Protein AF-A0A317JB60-F1 (afdb_monomer_lite)

Secondary structure (DSSP, 8-state):
---SSTTS-HHHHHHHHHHHHGGGG-HHHHHHH-B-TTSPBPPHHHHHHHHHHHHHHHHHHHHHHHHHHHHHHHHHTS-GGG--HHHHHHHHHHHHHHHHSS--SS-GGG-SGGGSTTTTT-THHHHHHHHHHHHHHHHHHHHHS--TT-HHHHHHHIIIIITTTTSS-HHHHHHHHHSS---SHHHHHHHTS-HHHHHHHHHHHHHHHHHS----S-----S--EEEETTEEEEES-TT--HHHHHHHHHHHHHHHHHHHHTT-

Radius of gyration: 21.82 Å; chains: 1; bounding box: 48×50×62 Å

pLDDT: mean 91.58, std 7.88, range [49.81, 98.5]

Sequence (265 aa):
FSQEFAPTSIAAAEIQSMFLDSFLSDPVWLHRYARNAKGEPIPVELLREMKTESLRFGARGLRRGMVVPFAEKAIYELKENELTPERVLQVVRETEHRLLGGDSAMPTLAIPHPWERDTSAYYHSYILAELAVYQTRRFFMRKFGSIVDNPRLGRELTKFYWAPGNSLTFLEYVTNLTGENFSADAAVSELTHPISAAGRDVEEALELEARTPHPAEPVNLNVNLIMEHGGQVITDNMNGKSFEQMAEEYAQWLQKQTEAKRLGK

Structure (mmCIF, N/CA/C/O backbone):
data_AF-A0A317JB60-F1
#
_entry.id   AF-A0A317JB60-F1
#
loop_
_atom_site.group_PDB
_atom_site.id
_atom_site.type_symbol
_atom_site.label_atom_id
_atom_site.label_alt_id
_atom_site.label_comp_id
_atom_site.label_asym_id
_atom_site.label_entity_id
_atom_site.label_seq_id
_atom_site.pdbx_PDB_ins_code
_atom_site.Cartn_x
_atom_site.Cartn_y
_atom_site.Cartn_z
_atom_site.occupancy
_atom_site.B_iso_or_equiv
_atom_site.auth_seq_id
_atom_site.auth_comp_id
_atom_site.auth_asym_id
_atom_site.auth_atom_id
_atom_site.pdbx_PDB_model_num
ATOM 1 N N . PHE A 1 1 ? -15.459 -11.727 -8.803 1.00 50.31 1 PHE A N 1
ATOM 2 C CA . PHE A 1 1 ? -15.750 -10.283 -8.827 1.00 50.31 1 PHE A CA 1
ATOM 3 C C . PHE A 1 1 ? -15.782 -9.815 -7.386 1.00 50.31 1 PHE A C 1
ATOM 5 O O . PHE A 1 1 ? -16.629 -10.293 -6.639 1.00 50.31 1 PHE A O 1
ATOM 12 N N . SER A 1 2 ? -14.809 -8.996 -7.000 1.00 57.97 2 SER A N 1
ATOM 13 C CA . SER A 1 2 ? -14.744 -8.341 -5.691 1.00 57.97 2 SER A CA 1
ATOM 14 C C . SER A 1 2 ? -15.133 -6.883 -5.922 1.00 57.97 2 SER A C 1
ATOM 16 O O . SER A 1 2 ? -14.672 -6.292 -6.894 1.00 57.97 2 SER A O 1
ATOM 18 N N . GLN A 1 3 ? -16.026 -6.340 -5.101 1.00 63.75 3 GLN A N 1
ATOM 19 C CA . GLN A 1 3 ? -16.479 -4.946 -5.179 1.00 63.75 3 GLN A CA 1
ATOM 20 C C . GLN A 1 3 ? -16.287 -4.285 -3.814 1.00 63.75 3 GLN A C 1
ATOM 22 O O . GLN A 1 3 ? -16.049 -4.975 -2.833 1.00 63.75 3 GLN A O 1
ATOM 27 N N . GLU A 1 4 ? -16.412 -2.967 -3.714 1.00 65.25 4 GLU A N 1
ATOM 28 C CA . GLU A 1 4 ? -16.298 -2.269 -2.420 1.00 65.25 4 GLU A CA 1
ATOM 29 C C . GLU A 1 4 ? -17.526 -2.468 -1.514 1.00 65.25 4 GLU A C 1
ATOM 31 O O . GLU A 1 4 ? -17.510 -2.107 -0.339 1.00 65.25 4 GLU A O 1
ATOM 36 N N . PHE A 1 5 ? -18.591 -3.076 -2.044 1.00 67.25 5 PHE A N 1
ATOM 37 C CA . PHE A 1 5 ? -19.822 -3.353 -1.314 1.00 67.25 5 PHE A CA 1
ATOM 38 C C . PHE A 1 5 ? -19.878 -4.786 -0.784 1.00 67.25 5 PHE A C 1
ATOM 40 O O . PHE A 1 5 ? -19.318 -5.727 -1.355 1.00 67.25 5 PHE A O 1
ATOM 47 N N . ALA A 1 6 ? -20.666 -4.966 0.276 1.00 69.38 6 ALA A N 1
ATOM 48 C CA . ALA A 1 6 ? -20.982 -6.281 0.811 1.00 69.38 6 ALA A CA 1
ATOM 49 C C . ALA A 1 6 ? -21.414 -7.262 -0.310 1.00 69.38 6 ALA A C 1
ATOM 51 O O . ALA A 1 6 ? -22.099 -6.867 -1.260 1.00 69.38 6 ALA A O 1
ATOM 52 N N . PRO A 1 7 ? -21.030 -8.549 -0.224 1.00 74.94 7 PRO A N 1
ATOM 53 C CA . PRO A 1 7 ? -20.377 -9.208 0.912 1.00 74.94 7 PRO A CA 1
ATOM 54 C C . PRO A 1 7 ? -18.835 -9.136 0.915 1.00 74.94 7 PRO A C 1
ATOM 56 O O . PRO A 1 7 ? -18.213 -9.783 1.755 1.00 74.94 7 PRO A O 1
ATOM 59 N N . THR A 1 8 ? -18.199 -8.392 0.002 1.00 79.88 8 THR A N 1
ATOM 60 C CA . THR A 1 8 ? -16.735 -8.247 -0.008 1.00 79.88 8 THR A CA 1
ATOM 61 C C . THR A 1 8 ? -16.284 -7.429 1.201 1.00 79.88 8 THR A C 1
ATOM 63 O O . THR A 1 8 ? -16.798 -6.339 1.444 1.00 79.88 8 THR A O 1
ATOM 66 N N . SER A 1 9 ? -15.302 -7.918 1.962 1.00 86.19 9 SER A N 1
ATOM 67 C CA . SER A 1 9 ? -14.650 -7.070 2.960 1.00 86.19 9 SER A CA 1
ATOM 68 C C . SER A 1 9 ? -13.803 -6.014 2.259 1.00 86.19 9 SER A C 1
ATOM 70 O O . SER A 1 9 ? -13.001 -6.354 1.391 1.00 86.19 9 SER A O 1
ATOM 72 N N . ILE A 1 10 ? -13.884 -4.778 2.720 1.00 88.75 10 ILE A N 1
ATOM 73 C CA . ILE A 1 10 ? -13.103 -3.644 2.221 1.00 88.75 10 ILE A CA 1
ATOM 74 C C . ILE A 1 10 ? -11.607 -3.955 2.178 1.00 88.75 10 ILE A C 1
ATOM 76 O O . ILE A 1 10 ? -10.957 -3.722 1.170 1.00 88.75 10 ILE A O 1
ATOM 80 N N . ALA A 1 11 ? -11.059 -4.563 3.234 1.00 91.50 11 ALA A N 1
ATOM 81 C CA . ALA A 1 11 ? -9.639 -4.908 3.279 1.00 91.50 11 ALA A CA 1
ATOM 82 C C . ALA A 1 11 ? -9.228 -5.860 2.137 1.00 91.50 11 ALA A C 1
ATOM 84 O O . ALA A 1 11 ? -8.109 -5.785 1.638 1.00 91.50 11 ALA A O 1
ATOM 85 N N . ALA A 1 12 ? -10.136 -6.734 1.684 1.00 90.19 12 ALA A N 1
ATOM 86 C CA . ALA A 1 12 ? -9.903 -7.607 0.532 1.00 90.19 12 ALA A CA 1
ATOM 87 C C . ALA A 1 12 ? -10.043 -6.880 -0.816 1.00 90.19 12 ALA A C 1
ATOM 89 O O . ALA A 1 12 ? -9.425 -7.311 -1.789 1.00 90.19 12 ALA A O 1
ATOM 90 N N . ALA A 1 13 ? -10.830 -5.802 -0.887 1.00 88.25 13 ALA A N 1
ATOM 91 C CA . ALA A 1 13 ? -10.850 -4.922 -2.053 1.00 88.25 13 ALA A CA 1
ATOM 92 C C . ALA A 1 13 ? -9.546 -4.102 -2.129 1.00 88.25 13 ALA A C 1
ATOM 94 O O . ALA A 1 13 ? -8.892 -4.075 -3.169 1.00 88.25 13 ALA A O 1
ATOM 95 N N . GLU A 1 14 ? -9.110 -3.547 -0.996 1.00 92.00 14 GLU A N 1
ATOM 96 C CA . GLU A 1 14 ? -7.958 -2.641 -0.907 1.00 92.00 14 GLU A CA 1
ATOM 97 C C . GLU A 1 14 ? -6.596 -3.336 -0.983 1.00 92.00 14 GLU A C 1
ATOM 99 O O . GLU A 1 14 ? -5.626 -2.764 -1.469 1.00 92.00 14 GLU A O 1
ATOM 104 N N . ILE A 1 15 ? -6.474 -4.596 -0.550 1.00 92.31 15 ILE A N 1
ATOM 105 C CA . ILE A 1 15 ? -5.177 -5.294 -0.606 1.00 92.31 15 ILE A CA 1
ATOM 106 C C . ILE A 1 15 ? -4.604 -5.339 -2.030 1.00 92.31 15 ILE A C 1
ATOM 108 O O . ILE A 1 15 ? -3.389 -5.364 -2.207 1.00 92.31 15 ILE A O 1
ATOM 112 N N . GLN A 1 16 ? -5.461 -5.344 -3.053 1.00 89.00 16 GLN A N 1
ATOM 113 C CA . GLN A 1 16 ? -5.051 -5.474 -4.448 1.00 89.00 16 GLN A CA 1
ATOM 114 C C . GLN A 1 16 ? -4.525 -4.150 -5.002 1.00 89.00 16 GLN A C 1
ATOM 116 O O . GLN A 1 16 ? -3.420 -4.127 -5.544 1.00 89.00 16 GLN A O 1
ATOM 121 N N . SER A 1 17 ? -5.282 -3.063 -4.822 1.00 91.06 17 SER A N 1
ATOM 122 C CA . SER A 1 17 ? -4.864 -1.700 -5.176 1.00 91.06 17 SER A CA 1
ATOM 123 C C . SER A 1 17 ? -3.574 -1.343 -4.442 1.00 91.06 17 SER A C 1
ATOM 125 O O . SER A 1 17 ? -2.564 -1.049 -5.075 1.00 91.06 17 SER A O 1
ATOM 127 N N . MET A 1 18 ? -3.553 -1.513 -3.120 1.00 96.00 18 MET A N 1
ATOM 128 C CA . MET A 1 18 ? -2.402 -1.168 -2.288 1.00 96.00 18 MET A CA 1
ATOM 129 C C . MET A 1 18 ? -1.172 -2.043 -2.579 1.00 96.00 18 MET A C 1
ATOM 131 O O . MET A 1 18 ? -0.036 -1.572 -2.484 1.00 96.00 18 MET A O 1
ATOM 135 N N . PHE A 1 19 ? -1.354 -3.316 -2.960 1.00 95.94 19 PHE A N 1
ATOM 136 C CA . PHE A 1 19 ? -0.234 -4.149 -3.406 1.00 95.94 19 PHE A CA 1
ATOM 137 C C . PHE A 1 19 ? 0.378 -3.609 -4.702 1.00 95.94 19 PHE A C 1
ATOM 139 O O . PHE A 1 19 ? 1.603 -3.558 -4.805 1.00 95.94 19 PHE A O 1
ATOM 146 N N . LEU A 1 20 ? -0.436 -3.176 -5.668 1.00 93.31 20 LEU A N 1
ATOM 147 C CA . LEU A 1 20 ? 0.059 -2.566 -6.905 1.00 93.31 20 LEU A CA 1
ATOM 148 C C . LEU A 1 20 ? 0.717 -1.202 -6.643 1.00 93.31 20 LEU A C 1
ATOM 150 O O . LEU A 1 20 ? 1.818 -0.962 -7.137 1.00 93.31 20 LEU A O 1
ATOM 154 N N . ASP A 1 21 ? 0.130 -0.368 -5.785 1.00 94.88 21 ASP A N 1
ATOM 155 C CA . ASP A 1 21 ? 0.715 0.917 -5.380 1.00 94.88 21 ASP A CA 1
ATOM 156 C C . ASP A 1 21 ? 2.080 0.742 -4.710 1.00 94.88 21 ASP A C 1
ATOM 158 O O . ASP A 1 21 ? 2.980 1.566 -4.886 1.00 94.88 21 ASP A O 1
ATOM 162 N N . SER A 1 22 ? 2.287 -0.367 -3.991 1.00 95.12 22 SER A N 1
ATOM 163 C CA . SER A 1 22 ? 3.565 -0.638 -3.327 1.00 95.12 22 SER A CA 1
ATOM 164 C C . SER A 1 22 ? 4.756 -0.696 -4.296 1.00 95.12 22 SER A C 1
ATOM 166 O O . SER A 1 22 ? 5.878 -0.385 -3.891 1.00 95.12 22 SER A O 1
ATOM 168 N N . PHE A 1 23 ? 4.534 -1.022 -5.578 1.00 94.38 23 PHE A N 1
ATOM 169 C CA . PHE A 1 23 ? 5.580 -0.995 -6.607 1.00 94.38 23 PHE A CA 1
ATOM 170 C C . PHE A 1 23 ? 6.070 0.421 -6.916 1.00 94.38 23 PHE A C 1
ATOM 172 O O . PHE A 1 23 ? 7.248 0.598 -7.203 1.00 94.38 23 PHE A O 1
ATOM 179 N N . LEU A 1 24 ? 5.223 1.446 -6.783 1.00 92.31 24 LEU A N 1
ATOM 180 C CA . LEU A 1 24 ? 5.607 2.840 -7.046 1.00 92.31 24 LEU A CA 1
ATOM 181 C C . LEU A 1 24 ? 6.641 3.376 -6.044 1.00 92.31 24 LEU A C 1
ATOM 183 O O . LEU A 1 24 ? 7.263 4.409 -6.282 1.00 92.31 24 LEU A O 1
ATOM 187 N N . SER A 1 25 ? 6.839 2.667 -4.932 1.00 91.56 25 SER A N 1
ATOM 188 C CA . SER A 1 25 ? 7.874 2.942 -3.930 1.00 91.56 25 SER A CA 1
ATOM 189 C C . SER A 1 25 ? 9.024 1.927 -3.937 1.00 91.56 25 SER A C 1
ATOM 191 O O . SER A 1 25 ? 9.956 2.049 -3.143 1.00 91.56 25 SER A O 1
ATOM 193 N N . ASP A 1 26 ? 8.968 0.918 -4.810 1.00 95.69 26 ASP A N 1
ATOM 194 C CA . ASP A 1 26 ? 9.965 -0.143 -4.882 1.00 95.69 26 ASP A CA 1
ATOM 195 C C . ASP A 1 26 ? 11.216 0.343 -5.642 1.00 95.69 26 ASP A C 1
ATOM 197 O O . ASP A 1 26 ? 11.092 0.780 -6.790 1.00 95.69 26 ASP A O 1
ATOM 201 N N . PRO A 1 27 ? 12.426 0.273 -5.051 1.00 96.31 27 PRO A N 1
ATOM 202 C CA . PRO A 1 27 ? 13.644 0.760 -5.695 1.00 96.31 27 PRO A CA 1
ATOM 203 C C . PRO A 1 27 ? 13.943 0.097 -7.042 1.00 96.31 27 PRO A C 1
ATOM 205 O O . PRO A 1 27 ? 14.428 0.771 -7.950 1.00 96.31 27 PRO A O 1
ATOM 208 N N . VAL A 1 28 ? 13.631 -1.194 -7.193 1.00 95.94 28 VAL A N 1
ATOM 209 C CA . VAL A 1 28 ? 13.845 -1.937 -8.439 1.00 95.94 28 VAL A CA 1
ATOM 210 C C . VAL A 1 28 ? 12.880 -1.438 -9.507 1.00 95.94 28 VAL A C 1
ATOM 212 O O . VAL A 1 28 ? 13.297 -1.106 -10.618 1.00 95.94 28 VAL A O 1
ATOM 215 N N . TRP A 1 29 ? 11.598 -1.304 -9.157 1.00 95.81 29 TRP A N 1
ATOM 216 C CA . TRP A 1 29 ? 10.581 -0.808 -10.085 1.00 95.81 29 TRP A CA 1
ATOM 217 C C . TRP A 1 29 ? 10.884 0.630 -10.522 1.00 95.81 29 TRP A C 1
ATOM 219 O O . TRP A 1 29 ? 10.876 0.939 -11.713 1.00 95.81 29 TRP A O 1
ATOM 229 N N . LEU A 1 30 ? 11.232 1.498 -9.570 1.00 96.62 30 LEU A N 1
ATOM 230 C CA . LEU A 1 30 ? 11.612 2.886 -9.823 1.00 96.62 30 LEU A CA 1
ATOM 231 C C . LEU A 1 30 ? 12.849 2.979 -10.722 1.00 96.62 30 LEU A C 1
ATOM 233 O O . LEU A 1 30 ? 12.823 3.685 -11.729 1.00 96.62 30 LEU A O 1
ATOM 237 N N . HIS A 1 31 ? 13.915 2.235 -10.421 1.00 96.25 31 HIS A N 1
ATOM 238 C CA . HIS A 1 31 ? 15.116 2.228 -11.255 1.00 96.25 31 HIS A CA 1
ATOM 239 C C . HIS A 1 31 ? 14.847 1.712 -12.673 1.00 96.25 31 HIS A C 1
ATOM 241 O O . HIS A 1 31 ? 15.517 2.119 -13.622 1.00 96.25 31 HIS A O 1
ATOM 247 N N . ARG A 1 32 ? 13.856 0.839 -12.849 1.00 92.31 32 ARG A N 1
ATOM 248 C CA . ARG A 1 32 ? 13.502 0.247 -14.140 1.00 92.31 32 ARG A CA 1
ATOM 249 C C . ARG A 1 32 ? 12.553 1.099 -14.980 1.00 92.31 32 ARG A C 1
ATOM 251 O O . ARG A 1 32 ? 12.731 1.172 -16.193 1.00 92.31 32 ARG A O 1
ATOM 258 N N . TYR A 1 33 ? 11.571 1.741 -14.361 1.00 92.12 33 TYR A N 1
ATOM 259 C CA . TYR A 1 33 ? 10.473 2.379 -15.089 1.00 92.12 33 TYR A CA 1
ATOM 260 C C . TYR A 1 33 ? 10.430 3.891 -14.956 1.00 92.12 33 TYR A C 1
ATOM 262 O O . TYR A 1 33 ? 9.999 4.567 -15.889 1.00 92.12 33 TYR A O 1
ATOM 270 N N . ALA A 1 34 ? 10.922 4.453 -13.852 1.00 93.56 34 ALA A N 1
ATOM 271 C CA . ALA A 1 34 ? 11.011 5.898 -13.738 1.00 93.56 34 ALA A CA 1
ATOM 272 C C . ALA A 1 34 ? 12.210 6.388 -14.563 1.00 93.56 34 ALA A C 1
ATOM 274 O O . ALA A 1 34 ? 13.377 6.121 -14.256 1.00 93.56 34 ALA A O 1
ATOM 275 N N . ARG A 1 35 ? 11.903 7.062 -15.672 1.00 92.12 35 ARG A N 1
ATOM 276 C CA . ARG A 1 35 ? 12.867 7.604 -16.631 1.00 92.12 35 ARG A CA 1
ATOM 277 C C . ARG A 1 35 ? 12.740 9.120 -16.662 1.00 92.12 35 ARG A C 1
ATOM 279 O O . ARG A 1 35 ? 11.630 9.651 -16.660 1.00 92.12 35 ARG A O 1
ATOM 286 N N . ASN A 1 36 ? 13.866 9.825 -16.678 1.00 91.38 36 ASN A N 1
ATOM 287 C CA . ASN A 1 36 ? 13.855 11.271 -16.888 1.00 91.38 36 ASN A CA 1
ATOM 288 C C . ASN A 1 36 ? 13.597 11.610 -18.374 1.00 91.38 36 ASN A C 1
ATOM 290 O O . ASN A 1 36 ? 13.495 10.726 -19.223 1.00 91.38 36 ASN A O 1
ATOM 294 N N . ALA A 1 37 ? 13.547 12.902 -18.714 1.00 87.75 37 ALA A N 1
ATOM 295 C CA . ALA A 1 37 ? 13.316 13.359 -20.091 1.00 87.75 37 ALA A CA 1
ATOM 296 C C . ALA A 1 37 ? 14.393 12.918 -21.108 1.00 87.75 37 ALA A C 1
ATOM 298 O O . ALA A 1 37 ? 14.172 13.014 -22.311 1.00 87.75 37 ALA A O 1
ATOM 299 N N . LYS A 1 38 ? 15.558 12.450 -20.643 1.00 93.19 38 LYS A N 1
ATOM 300 C CA . LYS A 1 38 ? 16.639 11.899 -21.473 1.00 93.19 38 LYS A CA 1
ATOM 301 C C . LYS A 1 38 ? 16.598 10.369 -21.565 1.00 93.19 38 LYS A C 1
ATOM 303 O O . LYS A 1 38 ? 17.464 9.785 -22.207 1.00 93.19 38 LYS A O 1
ATOM 308 N N . GLY A 1 39 ? 15.630 9.717 -20.919 1.00 92.25 39 GLY A N 1
ATOM 309 C CA . GLY A 1 39 ? 15.549 8.258 -20.842 1.00 92.25 39 GLY A CA 1
ATOM 310 C C . GLY A 1 39 ? 16.513 7.631 -19.831 1.00 92.25 39 GLY A C 1
ATOM 311 O O . GLY A 1 39 ? 16.718 6.421 -19.860 1.00 92.25 39 GLY A O 1
ATOM 312 N N . GLU A 1 40 ? 17.112 8.415 -18.934 1.00 96.25 40 GLU A N 1
ATOM 313 C CA . GLU A 1 40 ? 18.031 7.904 -17.911 1.00 96.25 40 GLU A CA 1
ATOM 314 C C . GLU A 1 40 ? 17.239 7.418 -16.680 1.00 96.25 40 GLU A C 1
ATOM 316 O O . GLU A 1 40 ? 16.208 8.018 -16.341 1.00 96.25 40 GLU A O 1
ATOM 321 N N . PRO A 1 41 ? 17.683 6.341 -16.003 1.00 96.81 41 PRO A N 1
ATOM 322 C CA . PRO A 1 41 ? 17.046 5.853 -14.783 1.00 96.81 41 PRO A CA 1
ATOM 323 C C . PRO A 1 41 ? 17.258 6.802 -13.598 1.00 96.81 41 PRO A C 1
ATOM 325 O O . PRO A 1 41 ? 18.144 7.659 -13.614 1.00 96.81 41 PRO A O 1
ATOM 328 N N . ILE A 1 42 ? 16.478 6.610 -12.531 1.00 96.56 42 ILE A N 1
ATOM 329 C CA . ILE A 1 42 ? 16.740 7.278 -11.249 1.00 96.56 42 ILE A CA 1
ATOM 330 C C . ILE A 1 42 ? 18.138 6.873 -10.732 1.00 96.56 42 ILE A C 1
ATOM 332 O O . ILE A 1 42 ? 18.423 5.668 -10.677 1.00 96.56 42 ILE A O 1
ATOM 336 N N . PRO A 1 43 ? 18.993 7.838 -10.326 1.00 97.06 43 PRO A N 1
ATOM 337 C CA . PRO A 1 43 ? 20.297 7.555 -9.727 1.00 97.06 43 PRO A CA 1
ATOM 338 C C . PRO A 1 43 ? 20.194 6.664 -8.485 1.00 97.06 43 PRO A C 1
ATOM 340 O O . PRO A 1 43 ? 19.304 6.849 -7.652 1.00 97.06 43 PRO A O 1
ATOM 343 N N . VAL A 1 44 ? 21.128 5.723 -8.334 1.00 97.31 44 VAL A N 1
ATOM 344 C CA . VAL A 1 44 ? 21.132 4.760 -7.218 1.00 97.31 44 VAL A CA 1
ATOM 345 C C . VAL A 1 44 ? 21.235 5.479 -5.874 1.00 97.31 44 VAL A C 1
ATOM 347 O O . VAL A 1 44 ? 20.564 5.108 -4.915 1.00 97.31 44 VAL A O 1
ATOM 350 N N . GLU A 1 45 ? 22.013 6.556 -5.813 1.00 97.12 45 GLU A N 1
ATOM 351 C CA . GLU A 1 45 ? 22.173 7.396 -4.629 1.00 97.12 45 GLU A CA 1
ATOM 352 C C . GLU A 1 45 ? 20.827 7.966 -4.166 1.00 97.12 45 GLU A C 1
ATOM 354 O O . GLU A 1 45 ? 20.503 7.893 -2.981 1.00 97.12 45 GLU A O 1
ATOM 359 N N . LEU A 1 46 ? 19.993 8.429 -5.104 1.00 97.19 46 LEU A N 1
ATOM 360 C CA . LEU A 1 46 ? 18.665 8.951 -4.789 1.00 97.19 46 LEU A CA 1
ATOM 361 C C . LEU A 1 46 ? 17.722 7.842 -4.302 1.00 97.19 46 LEU A C 1
ATOM 363 O O . LEU A 1 46 ? 16.973 8.051 -3.354 1.00 97.19 46 LEU A O 1
ATOM 367 N N . LEU A 1 47 ? 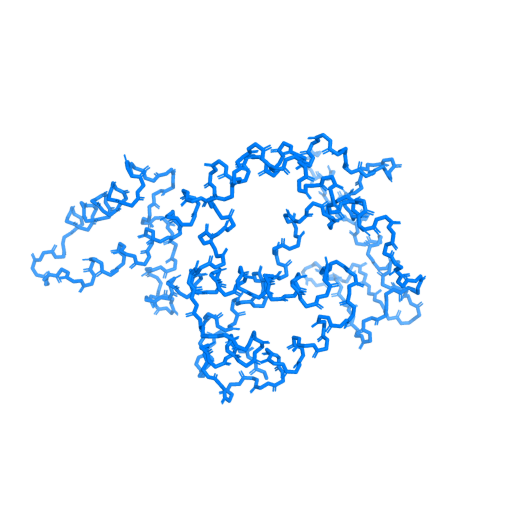17.786 6.638 -4.880 1.00 97.75 47 LEU A N 1
ATOM 368 C CA . LEU A 1 47 ? 16.989 5.494 -4.410 1.00 97.75 47 LEU A CA 1
ATOM 369 C C . LEU A 1 47 ? 17.355 5.091 -2.973 1.00 97.75 47 LEU A C 1
ATOM 371 O O . LEU A 1 47 ? 16.474 4.780 -2.168 1.00 97.75 47 LEU A O 1
ATOM 375 N N . ARG A 1 48 ? 18.645 5.143 -2.622 1.00 97.25 48 ARG A N 1
ATOM 376 C CA . ARG A 1 48 ? 19.130 4.891 -1.255 1.00 97.25 48 ARG A CA 1
ATOM 377 C C . ARG A 1 48 ? 18.621 5.939 -0.268 1.00 97.25 48 ARG A C 1
ATOM 379 O O . ARG A 1 48 ? 18.212 5.585 0.843 1.00 97.25 48 ARG A O 1
ATOM 386 N N . GLU A 1 49 ? 18.629 7.211 -0.661 1.00 96.06 49 GLU A N 1
ATOM 387 C CA . GLU A 1 49 ? 18.067 8.305 0.137 1.00 96.06 49 GLU A CA 1
ATOM 388 C C . GLU A 1 49 ? 16.558 8.132 0.329 1.00 96.06 49 GLU A C 1
ATOM 390 O O . GLU A 1 49 ? 16.079 8.146 1.462 1.00 96.06 49 GLU A O 1
ATOM 395 N N . MET A 1 50 ? 15.816 7.855 -0.746 1.00 95.62 50 MET A N 1
ATOM 396 C CA . MET A 1 50 ? 14.377 7.584 -0.688 1.00 95.62 50 MET A CA 1
ATOM 397 C C . MET A 1 50 ? 14.055 6.426 0.266 1.00 95.62 50 MET A C 1
ATOM 399 O O . MET A 1 50 ? 13.170 6.554 1.115 1.00 95.62 50 MET A O 1
ATOM 403 N N . LYS A 1 51 ? 14.799 5.312 0.187 1.00 95.75 51 LYS A N 1
ATOM 404 C CA . LYS A 1 51 ? 14.616 4.172 1.097 1.00 95.75 51 LYS A CA 1
ATOM 405 C C . LYS A 1 51 ? 14.921 4.556 2.546 1.00 95.75 51 LYS A C 1
ATOM 407 O O . LYS A 1 51 ? 14.143 4.224 3.439 1.00 95.75 51 LYS A O 1
ATOM 412 N N . THR A 1 52 ? 16.006 5.289 2.779 1.00 95.44 52 THR A N 1
ATOM 413 C CA . THR A 1 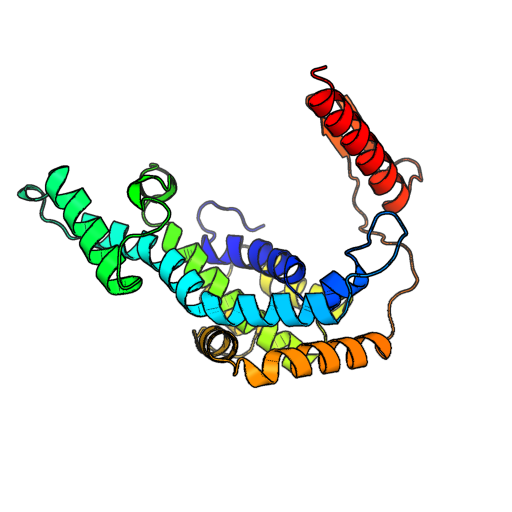52 ? 16.387 5.782 4.111 1.00 95.44 52 THR A CA 1
ATOM 414 C C . THR A 1 52 ? 15.284 6.636 4.730 1.00 95.44 52 THR A C 1
ATOM 416 O O . THR A 1 52 ? 14.861 6.374 5.858 1.00 95.44 52 THR A O 1
ATOM 419 N N . GLU A 1 53 ? 14.767 7.611 3.987 1.00 94.38 53 GLU A N 1
ATOM 420 C CA . GLU A 1 53 ? 13.698 8.488 4.465 1.00 94.38 53 GLU A CA 1
ATOM 421 C C . GLU A 1 53 ? 12.384 7.728 4.676 1.00 94.38 53 GLU A C 1
ATOM 423 O O . GLU A 1 53 ? 11.691 7.961 5.670 1.00 94.38 53 GLU A O 1
ATOM 428 N N . SER A 1 54 ? 12.078 6.740 3.825 1.00 93.31 54 SER A N 1
ATOM 429 C CA . SER A 1 54 ? 10.903 5.882 4.021 1.00 93.31 54 SER A CA 1
ATOM 430 C C . SER A 1 54 ? 10.946 5.136 5.362 1.00 93.31 54 SER A C 1
ATOM 432 O O . SER A 1 54 ? 9.940 5.087 6.068 1.00 93.31 54 SER A O 1
ATOM 434 N N . LEU A 1 55 ? 12.116 4.630 5.776 1.00 94.81 55 LEU A N 1
ATOM 435 C CA . LEU A 1 55 ? 12.275 3.917 7.047 1.00 94.81 55 LEU A CA 1
ATOM 436 C C . LEU A 1 55 ? 12.201 4.859 8.253 1.00 94.81 55 LEU A C 1
ATOM 438 O O . LEU A 1 55 ? 11.596 4.506 9.264 1.00 94.81 55 LEU A O 1
ATOM 442 N N . ARG A 1 56 ? 12.750 6.079 8.150 1.00 94.12 56 ARG A N 1
ATOM 443 C CA . ARG A 1 56 ? 12.694 7.076 9.240 1.00 94.12 56 ARG A CA 1
ATOM 444 C C . ARG A 1 56 ? 11.268 7.394 9.667 1.00 94.12 56 ARG A C 1
ATOM 446 O O . ARG A 1 56 ? 10.999 7.560 10.856 1.00 94.12 56 ARG A O 1
ATOM 453 N N . PHE A 1 57 ? 10.367 7.503 8.695 1.00 91.31 57 PHE A N 1
ATOM 454 C CA . PHE A 1 57 ? 8.995 7.932 8.937 1.00 91.31 57 PHE A CA 1
ATOM 455 C C . PHE A 1 57 ? 7.969 6.811 8.809 1.00 91.31 57 PHE A C 1
ATOM 457 O O . PHE A 1 57 ? 6.817 7.038 9.167 1.00 91.31 57 PHE A O 1
ATOM 464 N N . GLY A 1 58 ? 8.352 5.610 8.373 1.00 93.06 58 GLY A N 1
ATOM 465 C CA . GLY A 1 58 ? 7.421 4.524 8.070 1.00 93.06 58 GLY A CA 1
ATOM 466 C C . GLY A 1 58 ? 6.563 4.103 9.267 1.00 93.06 58 GLY A C 1
ATOM 467 O O . GLY A 1 58 ? 5.336 4.099 9.176 1.00 93.06 58 GLY A O 1
ATOM 468 N N . ALA A 1 59 ? 7.172 3.878 10.437 1.00 93.88 59 ALA A N 1
ATOM 469 C CA . ALA A 1 59 ? 6.422 3.562 11.658 1.00 93.88 59 ALA A CA 1
ATOM 470 C C . ALA A 1 59 ? 5.458 4.692 12.066 1.00 93.88 59 ALA A C 1
ATOM 472 O O . ALA A 1 59 ? 4.341 4.439 12.522 1.00 93.88 59 ALA A O 1
ATOM 473 N N . ARG A 1 60 ? 5.860 5.957 11.875 1.00 92.88 60 ARG A N 1
ATOM 474 C CA . ARG A 1 60 ? 4.985 7.114 12.111 1.00 92.88 60 ARG A CA 1
ATOM 475 C C . ARG A 1 60 ? 3.868 7.196 11.065 1.00 92.88 60 ARG A C 1
ATOM 477 O O . ARG A 1 60 ? 2.758 7.581 11.416 1.00 92.88 60 ARG A O 1
ATOM 484 N N . GLY A 1 61 ? 4.144 6.827 9.816 1.00 92.88 61 GLY A N 1
ATOM 485 C CA . GLY A 1 61 ? 3.182 6.749 8.718 1.00 92.88 61 GLY A CA 1
ATOM 486 C C . GLY A 1 61 ? 2.060 5.759 9.014 1.00 92.88 61 GLY A C 1
ATOM 487 O O . GLY A 1 61 ? 0.896 6.158 9.009 1.00 92.88 61 GLY A O 1
ATOM 488 N N . LEU A 1 62 ? 2.409 4.528 9.400 1.00 95.19 62 LEU A N 1
ATOM 489 C CA . LEU A 1 62 ? 1.432 3.509 9.794 1.00 95.19 62 LEU A CA 1
ATOM 490 C C . LEU A 1 62 ? 0.598 3.972 11.001 1.00 95.19 62 LEU A C 1
ATOM 492 O O . LEU A 1 62 ? -0.631 3.904 10.988 1.00 95.19 62 LEU A O 1
ATOM 496 N N . ARG A 1 63 ? 1.246 4.537 12.032 1.00 95.19 63 ARG A N 1
ATOM 497 C CA . ARG A 1 63 ? 0.545 5.074 13.214 1.00 95.19 63 ARG A CA 1
ATOM 498 C C . ARG A 1 63 ? -0.395 6.228 12.863 1.00 95.19 63 ARG A C 1
ATOM 500 O O . ARG A 1 63 ? -1.459 6.327 13.465 1.00 95.19 63 ARG A O 1
ATOM 507 N N . ARG A 1 64 ? -0.044 7.070 11.885 1.00 93.81 64 ARG A N 1
ATOM 508 C CA . ARG A 1 64 ? -0.926 8.129 11.365 1.00 93.81 64 ARG A CA 1
ATOM 509 C C . ARG A 1 64 ? -2.176 7.540 10.724 1.00 93.81 64 ARG A C 1
ATOM 511 O O . ARG A 1 64 ? -3.258 8.034 11.009 1.00 93.81 64 ARG A O 1
ATOM 518 N N . GLY A 1 65 ? -2.043 6.474 9.935 1.00 93.94 65 GLY A N 1
ATOM 519 C CA . GLY A 1 65 ? -3.202 5.737 9.426 1.00 93.94 65 GLY A CA 1
ATOM 520 C C . GLY A 1 65 ? -4.076 5.190 10.560 1.00 93.94 65 GLY A C 1
ATOM 521 O O . GLY A 1 65 ? -5.293 5.340 10.533 1.00 93.94 65 GLY A O 1
ATOM 522 N N . MET A 1 66 ? -3.462 4.630 11.609 1.00 96.06 66 MET A N 1
ATOM 523 C CA . MET A 1 66 ? -4.184 4.087 12.767 1.00 96.06 66 MET A CA 1
ATOM 524 C C . MET A 1 66 ? -4.925 5.142 13.598 1.00 96.06 66 MET A C 1
ATOM 526 O O . MET A 1 66 ? -5.890 4.792 14.269 1.00 96.06 66 MET A O 1
ATOM 530 N N . VAL A 1 67 ? -4.525 6.417 13.581 1.00 96.69 67 VAL A N 1
ATOM 531 C CA . VAL A 1 67 ? -5.252 7.465 14.322 1.00 96.69 67 VAL A CA 1
ATOM 532 C C . VAL A 1 67 ? -6.722 7.507 13.928 1.00 96.69 67 VAL A C 1
ATOM 534 O O . VAL A 1 67 ? -7.571 7.616 14.805 1.00 96.69 67 VAL A O 1
ATOM 537 N N . VAL A 1 68 ? -7.020 7.354 12.639 1.00 95.38 68 VAL A N 1
ATOM 538 C CA . VAL A 1 68 ? -8.369 7.495 12.086 1.00 95.38 68 VAL A CA 1
ATOM 539 C C . VAL A 1 68 ? -9.360 6.487 12.689 1.00 95.38 68 VAL A C 1
ATOM 541 O O . VAL A 1 68 ? -10.294 6.925 13.362 1.00 95.38 68 VAL A O 1
ATOM 544 N N . PRO A 1 69 ? -9.161 5.157 12.567 1.00 95.94 69 PRO A N 1
ATOM 545 C CA . PRO A 1 69 ? -10.103 4.186 13.115 1.00 95.94 69 PRO A CA 1
ATOM 546 C C . PRO A 1 69 ? -10.119 4.177 14.646 1.00 95.94 69 PRO A C 1
ATOM 548 O O . PRO A 1 69 ? -11.137 3.855 15.251 1.00 95.94 69 PRO A O 1
ATOM 551 N N . PHE A 1 70 ? -9.009 4.530 15.306 1.00 97.00 70 PHE A N 1
ATOM 552 C CA . PHE A 1 70 ? -8.992 4.622 16.767 1.00 97.00 70 PHE A CA 1
ATOM 553 C C . PHE A 1 70 ? -9.747 5.849 17.280 1.00 97.00 70 PHE A C 1
ATOM 555 O O . PHE A 1 70 ? -10.377 5.756 18.330 1.00 97.00 70 PHE A O 1
ATOM 562 N N . ALA A 1 71 ? -9.686 6.974 16.567 1.00 96.19 71 ALA A N 1
ATOM 563 C CA . ALA A 1 71 ? -10.433 8.177 16.909 1.00 96.19 71 ALA A CA 1
ATOM 564 C C . ALA A 1 71 ? -11.930 7.958 16.666 1.00 96.19 71 ALA A C 1
ATOM 566 O O . ALA A 1 71 ? -12.731 8.249 17.547 1.00 96.19 71 ALA A O 1
ATOM 567 N N . GLU A 1 72 ? -12.294 7.362 15.528 1.00 95.88 72 GLU A N 1
ATOM 568 C CA . GLU A 1 72 ? -13.668 6.949 15.225 1.00 95.88 72 GLU A CA 1
ATOM 569 C C . GLU A 1 72 ? -14.226 6.000 16.296 1.00 95.88 72 GLU A C 1
ATOM 571 O O . GLU A 1 72 ? -15.279 6.264 16.876 1.00 95.88 72 GLU A O 1
ATOM 576 N N . LYS A 1 73 ? -13.477 4.945 16.645 1.00 96.19 73 LYS A N 1
ATOM 577 C CA . LYS A 1 73 ? -13.844 4.035 17.738 1.00 96.19 73 LYS A CA 1
ATOM 578 C C . LYS A 1 73 ? -14.051 4.782 19.055 1.00 96.19 73 LYS A C 1
ATOM 580 O O . LYS A 1 73 ? -15.035 4.535 19.741 1.00 96.19 73 LYS A O 1
ATOM 585 N N . ALA A 1 74 ? -13.131 5.675 19.415 1.00 96.62 74 ALA A N 1
ATOM 586 C CA . ALA A 1 74 ? -13.212 6.404 20.673 1.00 96.62 74 ALA A CA 1
ATOM 587 C C . ALA A 1 74 ? -14.427 7.346 20.724 1.00 96.62 74 ALA A C 1
ATOM 589 O O . ALA A 1 74 ? -15.007 7.517 21.791 1.00 96.62 74 ALA A O 1
ATOM 590 N N . ILE A 1 75 ? -14.845 7.909 19.584 1.00 95.62 75 ILE A N 1
ATOM 591 C CA . ILE A 1 75 ? -16.091 8.679 19.473 1.00 95.62 75 ILE A CA 1
ATOM 592 C C . ILE A 1 75 ? -17.306 7.763 19.666 1.00 95.62 75 ILE A C 1
ATOM 594 O O . ILE A 1 75 ? -18.193 8.106 20.440 1.00 95.62 75 ILE A O 1
ATOM 598 N N . TYR A 1 76 ? -17.336 6.587 19.031 1.00 94.81 76 TYR A N 1
ATOM 599 C CA . TYR A 1 76 ? -18.435 5.624 19.198 1.00 94.81 76 TYR A CA 1
ATOM 600 C C . TYR A 1 76 ? -18.547 5.022 20.604 1.00 94.81 76 TYR A C 1
ATOM 602 O O . TYR A 1 76 ? -19.599 4.499 20.963 1.00 94.81 76 TYR A O 1
ATOM 610 N N . GLU A 1 77 ? -17.485 5.083 21.404 1.00 96.25 77 GLU A N 1
ATOM 611 C CA . GLU A 1 77 ? -17.487 4.633 22.799 1.00 96.25 77 GLU A CA 1
ATOM 612 C C . GLU A 1 77 ? -17.909 5.720 23.799 1.00 96.25 77 GLU A C 1
ATOM 614 O O . GLU A 1 77 ? -18.064 5.420 24.987 1.00 96.25 77 GLU A O 1
ATOM 619 N N . LEU A 1 78 ? -18.107 6.967 23.353 1.00 97.62 78 LEU A N 1
ATOM 620 C CA . LEU A 1 78 ? -18.668 8.020 24.196 1.00 97.62 78 LEU A CA 1
ATOM 621 C C . LEU A 1 78 ? -20.115 7.700 24.566 1.00 97.62 78 LEU A C 1
ATOM 623 O O . LEU A 1 78 ? -20.886 7.154 23.775 1.00 97.62 78 LEU A O 1
ATOM 627 N N . LYS A 1 79 ? -20.511 8.089 25.777 1.00 97.75 79 LYS A N 1
ATOM 628 C CA . LYS A 1 79 ? -21.928 8.062 26.144 1.00 97.75 79 LYS A CA 1
ATOM 629 C C . LYS A 1 79 ? -22.669 9.144 25.368 1.00 97.75 79 LYS A C 1
ATOM 631 O O . LYS A 1 79 ? -22.116 10.203 25.092 1.00 97.75 79 LYS A O 1
ATOM 636 N N . GLU A 1 80 ? -23.958 8.930 25.119 1.00 96.69 80 GLU A N 1
ATOM 637 C CA . GLU A 1 80 ? -24.806 9.886 24.390 1.00 96.69 80 GLU A CA 1
ATOM 638 C C . GLU A 1 80 ? -24.737 11.311 24.972 1.00 96.69 80 GLU A C 1
ATOM 640 O O . GLU A 1 80 ? -24.629 12.293 24.248 1.00 96.69 80 GLU A O 1
ATOM 645 N N . ASN A 1 81 ? -24.725 11.436 26.302 1.00 97.00 81 ASN A N 1
ATOM 646 C CA . ASN A 1 81 ? -24.645 12.729 26.987 1.00 97.00 81 ASN A CA 1
ATOM 647 C C . ASN A 1 81 ? -23.250 13.384 26.946 1.00 97.00 81 ASN A C 1
ATOM 649 O O . ASN A 1 81 ? -23.100 14.513 27.406 1.00 97.00 81 ASN A O 1
ATOM 653 N N . GLU A 1 82 ? -22.241 12.679 26.439 1.00 96.81 82 GLU A N 1
ATOM 654 C CA . GLU A 1 82 ? -20.881 13.170 26.219 1.00 96.81 82 GLU A CA 1
ATOM 655 C C . GLU A 1 82 ? -20.644 13.561 24.749 1.00 96.81 82 GLU A C 1
ATOM 657 O O . GLU A 1 82 ? -19.591 14.119 24.449 1.00 96.81 82 GLU A O 1
ATOM 662 N N . LEU A 1 83 ? -21.591 13.307 23.832 1.00 95.81 83 LEU A N 1
ATOM 663 C CA . LEU A 1 83 ? -21.481 13.634 22.404 1.00 95.81 83 LEU A CA 1
ATOM 664 C C . LEU A 1 83 ? -21.661 15.139 22.138 1.00 95.81 83 LEU A C 1
ATOM 666 O O . LEU A 1 83 ? -22.612 15.580 21.494 1.00 95.81 83 LEU A O 1
ATOM 670 N N . THR A 1 84 ? -20.720 15.945 22.626 1.00 97.50 84 THR A N 1
ATOM 671 C CA . THR A 1 84 ? -20.608 17.372 22.299 1.00 97.50 84 THR A CA 1
ATOM 672 C C . THR A 1 84 ? -19.447 17.623 21.333 1.00 97.50 84 THR A C 1
ATOM 674 O O . THR A 1 84 ? -18.468 16.866 21.342 1.00 97.50 84 THR A O 1
ATOM 677 N N . PRO A 1 85 ? -19.492 18.693 20.513 1.00 96.75 85 PRO A N 1
ATOM 678 C CA . PRO A 1 85 ? -18.386 19.049 19.621 1.00 96.75 85 PRO A CA 1
ATOM 679 C C . PRO A 1 85 ? -17.035 19.163 20.342 1.00 96.75 85 PRO A C 1
ATOM 681 O O . PRO A 1 85 ? -16.020 18.670 19.850 1.00 96.75 85 PRO A O 1
ATOM 684 N N . GLU A 1 86 ? -17.019 19.760 21.535 1.00 97.75 86 GLU A N 1
ATOM 685 C CA . GLU A 1 86 ? -15.814 19.940 22.348 1.00 97.75 86 GLU A CA 1
ATOM 686 C C . GLU A 1 86 ? -15.248 18.597 22.805 1.00 97.75 86 GLU A C 1
ATOM 688 O O . GLU A 1 86 ? -14.034 18.386 22.748 1.00 97.75 86 GLU A O 1
ATOM 693 N N . ARG A 1 87 ? -16.117 17.665 23.222 1.00 97.75 87 ARG A N 1
ATOM 694 C CA . ARG A 1 87 ? -15.679 16.344 23.670 1.00 97.75 87 ARG A CA 1
ATOM 695 C C . ARG A 1 87 ? -15.163 15.501 22.509 1.00 97.75 87 ARG A C 1
ATOM 697 O O . ARG A 1 87 ? -14.132 14.852 22.666 1.00 97.75 87 ARG A O 1
ATOM 704 N N . VAL A 1 88 ? -15.812 15.556 21.345 1.00 96.62 88 VAL A N 1
ATOM 705 C CA . VAL A 1 88 ? -15.334 14.892 20.120 1.00 96.62 88 VAL A CA 1
ATOM 706 C C . VAL A 1 88 ? -13.945 15.407 19.736 1.00 96.62 88 VAL A C 1
ATOM 708 O O . VAL A 1 88 ? -13.024 14.611 19.556 1.00 96.62 88 VAL A O 1
ATOM 711 N N . LEU A 1 89 ? -13.755 16.731 19.687 1.00 96.38 89 LEU A N 1
ATOM 712 C CA . LEU A 1 89 ? -12.449 17.341 19.415 1.00 96.38 89 LEU A CA 1
ATOM 713 C C . LEU A 1 89 ? -11.385 16.883 20.417 1.00 96.38 89 LEU A C 1
ATOM 715 O O . LEU A 1 89 ? -10.272 16.531 20.022 1.00 96.38 89 LEU A O 1
ATOM 719 N N . GLN A 1 90 ? -11.730 16.857 21.705 1.00 96.81 90 GLN A N 1
ATOM 720 C CA . GLN A 1 90 ? -10.824 16.423 22.759 1.00 96.81 90 GLN A CA 1
ATOM 721 C C . GLN A 1 90 ? -10.403 14.957 22.582 1.00 96.81 90 GLN A C 1
ATOM 723 O O . GLN A 1 90 ? -9.211 14.668 22.614 1.00 96.81 90 GLN A O 1
ATOM 728 N N . VAL A 1 91 ? -11.345 14.039 22.347 1.00 97.44 91 VAL A N 1
ATOM 729 C CA . VAL A 1 91 ? -11.058 12.603 22.163 1.00 97.44 91 VAL A CA 1
ATOM 730 C C . VAL A 1 91 ? -10.187 12.346 20.933 1.00 97.44 91 VAL A C 1
ATOM 732 O O . VAL A 1 91 ? -9.277 11.509 20.963 1.00 97.44 91 VAL A O 1
ATOM 735 N N . VAL A 1 92 ? -10.425 13.087 19.850 1.00 96.38 92 VAL A N 1
ATOM 736 C CA . VAL A 1 92 ? -9.588 13.023 18.648 1.00 96.38 92 VAL A CA 1
ATOM 737 C C . VAL A 1 92 ? -8.157 13.454 18.972 1.00 96.38 92 VAL A C 1
ATOM 739 O O . VAL A 1 92 ? -7.217 12.729 18.647 1.00 96.38 92 VAL A O 1
ATOM 742 N N . ARG A 1 93 ? -7.973 14.577 19.679 1.00 96.25 93 ARG A N 1
ATOM 743 C CA . ARG A 1 93 ? -6.641 15.048 20.101 1.00 96.25 93 ARG A CA 1
ATOM 744 C C . ARG A 1 93 ? -5.959 14.087 21.067 1.00 96.25 93 ARG A C 1
ATOM 746 O O . ARG A 1 93 ? -4.785 13.779 20.887 1.00 96.25 93 ARG A O 1
ATOM 753 N N . GLU A 1 94 ? -6.684 13.544 22.040 1.00 96.88 94 GLU A N 1
ATOM 754 C CA . GLU A 1 94 ? -6.180 12.503 22.945 1.00 96.88 94 GLU A CA 1
ATOM 755 C C . GLU A 1 94 ? -5.673 11.282 22.157 1.00 96.88 94 GLU A C 1
ATOM 757 O O . GLU A 1 94 ? -4.617 10.722 22.466 1.00 96.88 94 GLU A O 1
ATOM 762 N N . THR A 1 95 ? -6.383 10.897 21.093 1.00 97.25 95 THR A N 1
ATOM 763 C CA . THR A 1 95 ? -5.986 9.791 20.214 1.00 97.25 95 THR A CA 1
ATOM 764 C C . THR A 1 95 ? -4.744 10.115 19.385 1.00 97.25 95 THR A C 1
ATOM 766 O O . THR A 1 95 ? -3.831 9.286 19.323 1.00 97.25 95 THR A O 1
ATOM 769 N N . GLU A 1 96 ? -4.672 11.310 18.793 1.00 96.62 96 GLU A N 1
ATOM 770 C CA . GLU A 1 96 ? -3.488 11.799 18.075 1.00 96.62 96 GLU A CA 1
ATOM 771 C C . GLU A 1 96 ? -2.258 11.808 18.985 1.00 96.62 96 GLU A C 1
ATOM 773 O O . GLU A 1 96 ? -1.246 11.193 18.657 1.00 96.62 96 GLU A O 1
ATOM 778 N N . HIS A 1 97 ? -2.362 12.391 20.179 1.00 96.50 97 HIS A N 1
ATOM 779 C CA . HIS A 1 97 ? -1.267 12.418 21.146 1.00 96.50 97 HIS A CA 1
ATOM 780 C C . HIS A 1 97 ? -0.819 11.015 21.559 1.00 96.50 97 HIS A C 1
ATOM 782 O O . HIS A 1 97 ? 0.380 10.731 21.589 1.00 96.50 97 HIS A O 1
ATOM 788 N N . ARG A 1 98 ? -1.763 10.107 21.829 1.00 96.75 98 ARG A N 1
ATOM 789 C CA . ARG A 1 98 ? -1.455 8.723 22.212 1.00 96.75 98 ARG A CA 1
ATOM 790 C C . ARG A 1 98 ? -0.731 7.958 21.103 1.00 96.75 98 ARG A C 1
ATOM 792 O O . ARG A 1 98 ? 0.183 7.181 21.383 1.00 96.75 98 ARG A O 1
ATOM 799 N N . LEU A 1 99 ? -1.139 8.135 19.847 1.00 95.75 99 LEU A N 1
ATOM 800 C CA . LEU A 1 99 ? -0.600 7.361 18.729 1.00 95.75 99 LEU A CA 1
ATOM 801 C C . LEU A 1 99 ? 0.575 8.037 18.024 1.00 95.75 99 LEU A C 1
ATOM 803 O O . LEU A 1 99 ? 1.434 7.318 17.531 1.00 95.75 99 LEU A O 1
ATOM 807 N N . LEU A 1 100 ? 0.672 9.362 18.002 1.00 94.31 100 LEU A N 1
ATOM 808 C CA . LEU A 1 100 ? 1.702 10.109 17.270 1.00 94.31 100 LEU A CA 1
ATOM 809 C C . LEU A 1 100 ? 2.695 10.840 18.174 1.00 94.31 100 LEU A C 1
ATOM 811 O O . LEU A 1 100 ? 3.733 11.279 17.680 1.00 94.31 100 LEU A O 1
ATOM 815 N N . GLY A 1 101 ? 2.401 10.971 19.470 1.00 94.00 101 GLY A N 1
ATOM 816 C CA . GLY A 1 101 ? 3.190 11.784 20.399 1.00 94.00 101 GLY A CA 1
ATOM 817 C C . GLY A 1 101 ? 2.925 13.290 20.286 1.00 94.00 101 GLY A C 1
ATOM 818 O O . GLY A 1 101 ? 3.677 14.078 20.851 1.00 94.00 101 GLY A O 1
ATOM 819 N N . GLY A 1 102 ? 1.882 13.697 19.561 1.00 93.12 102 GLY A N 1
ATOM 820 C CA . GLY A 1 102 ? 1.475 15.088 19.374 1.00 93.12 102 GLY A CA 1
ATOM 821 C C . GLY A 1 102 ? 0.343 15.208 18.357 1.00 93.12 102 GLY A C 1
ATOM 822 O O . GLY A 1 102 ? -0.210 14.194 17.925 1.00 93.12 102 GLY A O 1
ATOM 823 N N . ASP A 1 103 ? 0.044 16.438 17.953 1.00 90.25 103 ASP A N 1
ATOM 824 C CA . ASP A 1 103 ? -0.991 16.724 16.961 1.00 90.25 103 ASP A CA 1
ATOM 825 C C . ASP A 1 103 ? -0.687 16.086 15.598 1.00 90.25 103 ASP A C 1
ATOM 827 O O . ASP A 1 103 ? 0.461 16.033 15.130 1.00 90.25 103 ASP A O 1
ATOM 831 N N . SER A 1 104 ? -1.742 15.636 14.918 1.00 89.06 104 SER A N 1
ATOM 832 C CA . SER A 1 104 ? -1.628 15.219 13.524 1.00 89.06 104 SER A CA 1
ATOM 833 C C . SER A 1 104 ? -1.373 16.427 12.616 1.00 89.06 104 SER A C 1
ATOM 835 O O . SER A 1 104 ? -1.983 17.485 12.767 1.00 89.06 104 SER A O 1
ATOM 837 N N . ALA A 1 105 ? -0.497 16.252 11.620 1.00 85.38 105 ALA A N 1
ATOM 838 C CA . ALA A 1 105 ? -0.212 17.282 10.615 1.00 85.38 105 ALA A CA 1
ATOM 839 C C . ALA A 1 105 ? -1.434 17.597 9.732 1.00 85.38 105 ALA A C 1
ATOM 841 O O . ALA A 1 105 ? -1.562 18.705 9.221 1.00 85.38 105 ALA A O 1
ATOM 842 N N . MET A 1 106 ? -2.326 16.619 9.562 1.00 84.12 106 MET A N 1
ATOM 843 C CA . MET A 1 106 ? -3.635 16.792 8.942 1.00 84.12 106 MET A CA 1
ATOM 844 C C . MET A 1 106 ? -4.694 16.555 10.022 1.00 84.12 106 MET A C 1
ATOM 846 O O . MET A 1 106 ? -4.655 15.488 10.641 1.00 84.12 106 MET A O 1
ATOM 850 N N . PRO A 1 107 ? -5.623 17.497 10.267 1.00 87.69 107 PRO A N 1
ATOM 851 C CA . PRO A 1 107 ? -6.674 17.304 11.260 1.00 87.69 107 PRO A CA 1
ATOM 852 C C . PRO A 1 107 ? -7.447 16.010 10.990 1.00 87.69 107 PRO A C 1
ATOM 854 O O . PRO A 1 107 ? -7.989 15.840 9.901 1.00 87.69 107 PRO A O 1
ATOM 857 N N . THR A 1 108 ? -7.522 15.106 11.970 1.00 92.06 108 THR A N 1
ATOM 858 C CA . THR A 1 108 ? -8.178 13.797 11.781 1.00 92.06 108 THR A CA 1
ATOM 859 C C . THR A 1 108 ? -9.651 13.937 11.376 1.00 92.06 108 THR A C 1
ATOM 861 O O . THR A 1 108 ? -10.130 13.198 10.523 1.00 92.06 108 THR A O 1
ATOM 864 N N . LEU A 1 109 ? -10.354 14.945 11.907 1.00 91.88 109 LEU A N 1
ATOM 865 C CA . LEU A 1 109 ? -11.743 15.255 11.536 1.00 91.88 109 LEU A CA 1
ATOM 866 C C . LEU A 1 109 ? -11.910 15.774 10.094 1.00 91.88 109 LEU A C 1
ATOM 868 O O . LEU A 1 109 ? -13.031 15.843 9.609 1.00 91.88 109 LEU A O 1
ATOM 872 N N . ALA A 1 110 ? -10.831 16.148 9.400 1.00 91.38 110 ALA A N 1
ATOM 873 C CA . ALA A 1 110 ? -10.898 16.559 7.994 1.00 91.38 110 ALA A CA 1
ATOM 874 C C . ALA A 1 110 ? -10.890 15.367 7.020 1.00 91.38 110 ALA A C 1
ATOM 876 O O . ALA A 1 110 ? -11.096 15.552 5.823 1.00 91.38 110 ALA A O 1
ATOM 877 N N . ILE A 1 111 ? -10.630 14.152 7.509 1.00 90.00 111 ILE A N 1
ATOM 878 C CA . ILE A 1 111 ? -10.669 12.933 6.700 1.00 90.00 111 ILE A CA 1
ATOM 879 C C . ILE A 1 111 ? -12.141 12.565 6.504 1.00 90.00 111 ILE A C 1
ATOM 881 O O . ILE A 1 111 ? -12.802 12.348 7.508 1.00 90.00 111 ILE A O 1
ATOM 885 N N . PRO A 1 112 ? -12.670 12.482 5.273 1.00 84.81 112 PRO A N 1
ATOM 886 C CA . PRO A 1 112 ? -14.114 12.364 5.054 1.00 84.81 112 PRO A CA 1
ATOM 887 C C . PRO A 1 112 ? -14.688 11.005 5.472 1.00 84.81 112 PRO A C 1
ATOM 889 O O . PRO A 1 112 ? -15.756 10.964 6.076 1.00 84.81 112 PRO A O 1
ATOM 892 N N . HIS A 1 113 ? -13.953 9.915 5.213 1.00 85.38 113 HIS A N 1
ATOM 893 C CA . HIS A 1 113 ? -14.457 8.541 5.339 1.00 85.38 113 HIS A CA 1
ATOM 894 C C . HIS A 1 113 ? -15.199 8.246 6.660 1.00 85.38 113 HIS A C 1
ATOM 896 O O . HIS A 1 113 ? -16.345 7.819 6.598 1.00 85.38 113 HIS A O 1
ATOM 902 N N . PRO A 1 114 ? -14.652 8.524 7.861 1.00 83.56 114 PRO A N 1
ATOM 903 C CA . PRO A 1 114 ? -15.328 8.153 9.110 1.00 83.56 114 PRO A CA 1
ATOM 904 C C . PRO A 1 114 ? -16.672 8.864 9.346 1.00 83.56 114 PRO A C 1
ATOM 906 O O . PRO A 1 114 ? -17.452 8.454 10.204 1.00 83.56 114 PRO A O 1
ATOM 909 N N . TRP A 1 115 ? -16.943 9.958 8.626 1.00 82.69 115 TRP A N 1
ATOM 910 C CA . TRP A 1 115 ? -18.118 10.813 8.838 1.00 82.69 115 TRP A CA 1
ATOM 911 C C . TRP A 1 115 ? -19.163 10.673 7.731 1.00 82.69 115 TRP A C 1
ATOM 913 O O . TRP A 1 115 ? -20.253 11.240 7.836 1.00 82.69 115 TRP A O 1
ATOM 923 N N . GLU A 1 116 ? -18.845 9.939 6.668 1.00 83.50 116 GLU A N 1
ATOM 924 C CA . GLU A 1 116 ? -19.772 9.650 5.586 1.00 83.50 116 GLU A CA 1
ATOM 925 C C . GLU A 1 116 ? -20.588 8.395 5.900 1.00 83.50 116 GLU A C 1
ATOM 927 O O . GLU A 1 116 ? -20.095 7.407 6.442 1.00 83.50 116 GLU A O 1
ATOM 932 N N . ARG A 1 117 ? -21.874 8.430 5.539 1.00 73.94 117 ARG A N 1
ATOM 933 C CA . ARG A 1 117 ? -22.843 7.379 5.884 1.00 73.94 117 ARG A CA 1
ATOM 934 C C . ARG A 1 117 ? -22.426 5.989 5.400 1.00 73.94 117 ARG A C 1
ATOM 936 O O . ARG A 1 117 ? -22.722 5.007 6.075 1.00 73.94 117 ARG A O 1
ATOM 943 N N . ASP A 1 118 ? -21.778 5.921 4.244 1.00 79.56 118 ASP A N 1
ATOM 944 C CA . ASP A 1 118 ? -21.473 4.659 3.572 1.00 79.56 118 ASP A CA 1
ATOM 945 C C . ASP A 1 118 ? -20.040 4.169 3.855 1.00 79.56 118 ASP A C 1
ATOM 947 O O . ASP A 1 118 ? -19.676 3.067 3.448 1.00 79.56 118 ASP A O 1
ATOM 951 N N . THR A 1 119 ? -19.234 4.956 4.581 1.00 83.69 119 THR A N 1
ATOM 952 C CA . THR A 1 119 ? -17.826 4.648 4.896 1.00 83.69 119 THR A CA 1
ATOM 953 C C . THR A 1 119 ? -17.467 4.860 6.375 1.00 83.69 119 THR A C 1
ATOM 955 O O . THR A 1 119 ? -16.291 4.902 6.744 1.00 83.69 119 THR A O 1
ATOM 958 N N . SER A 1 120 ? -18.461 4.884 7.266 1.00 85.69 120 SER A N 1
ATOM 959 C CA . SER A 1 120 ? -18.218 4.828 8.708 1.00 85.69 120 SER A CA 1
ATOM 960 C C . SER A 1 120 ? -17.832 3.411 9.160 1.00 85.69 120 SER A C 1
ATOM 962 O O . SER A 1 120 ? -18.242 2.405 8.579 1.00 85.69 120 SER A O 1
ATOM 964 N N . ALA A 1 121 ? -17.004 3.313 10.197 1.00 88.44 121 ALA A N 1
ATOM 965 C CA . ALA A 1 121 ? -16.336 2.095 10.659 1.00 88.44 121 ALA A CA 1
ATOM 966 C C . ALA A 1 121 ? -15.561 1.356 9.548 1.00 88.44 121 ALA A C 1
ATOM 968 O O . ALA A 1 121 ? -15.340 0.151 9.633 1.00 88.44 121 ALA A O 1
ATOM 969 N N . TYR A 1 122 ? -15.116 2.072 8.513 1.00 89.25 122 TYR A N 1
ATOM 970 C CA . TYR A 1 122 ? -14.510 1.510 7.301 1.00 89.25 122 TYR A CA 1
ATOM 971 C C . TYR A 1 122 ? -12.981 1.537 7.356 1.00 89.25 122 TYR A C 1
ATOM 973 O O . TYR A 1 122 ? -12.315 0.571 6.981 1.00 89.25 122 TYR A O 1
ATOM 981 N N . TYR A 1 123 ? -12.414 2.636 7.871 1.00 92.69 123 TYR A N 1
ATOM 982 C CA . TYR A 1 123 ? -11.013 3.009 7.641 1.00 92.69 123 TYR A CA 1
ATOM 983 C C . TYR A 1 123 ? -9.997 2.003 8.198 1.00 92.69 123 TYR A C 1
ATOM 985 O O . TYR A 1 123 ? -8.898 1.853 7.667 1.00 92.69 123 TYR A O 1
ATOM 993 N N . HIS A 1 124 ? -10.364 1.257 9.244 1.00 93.94 124 HIS A N 1
ATOM 994 C CA . HIS A 1 124 ? -9.520 0.193 9.795 1.00 93.94 124 HIS A CA 1
ATOM 995 C C . HIS A 1 124 ? -9.140 -0.865 8.743 1.00 93.94 124 HIS A C 1
ATOM 997 O O . HIS A 1 124 ? -8.080 -1.482 8.844 1.00 93.94 124 HIS A O 1
ATOM 1003 N N . SER A 1 125 ? -9.965 -1.031 7.708 1.00 93.69 125 SER A N 1
ATOM 1004 C CA . SER A 1 125 ? -9.721 -1.946 6.598 1.00 93.69 125 SER A CA 1
ATOM 1005 C C . SER A 1 125 ? -8.505 -1.567 5.754 1.00 93.69 125 SER A C 1
ATOM 1007 O O . SER A 1 125 ? -7.784 -2.470 5.340 1.00 93.69 125 SER A O 1
ATOM 1009 N N . TYR A 1 126 ? -8.217 -0.271 5.570 1.00 94.69 126 TYR A N 1
ATOM 1010 C CA . TYR A 1 126 ? -6.984 0.182 4.909 1.00 94.69 126 TYR A CA 1
ATOM 1011 C C . TYR A 1 126 ? -5.746 -0.272 5.679 1.00 94.69 126 TYR A C 1
ATOM 1013 O O . TYR A 1 126 ? -4.781 -0.740 5.086 1.00 94.69 126 TYR A O 1
ATOM 1021 N N . ILE A 1 127 ? -5.794 -0.208 7.013 1.00 96.81 127 ILE A N 1
ATOM 1022 C CA . ILE A 1 127 ? -4.681 -0.646 7.864 1.00 96.81 127 ILE A CA 1
ATOM 1023 C C . ILE A 1 127 ? -4.500 -2.161 7.771 1.00 96.81 127 ILE A C 1
ATOM 1025 O O . ILE A 1 127 ? -3.379 -2.645 7.646 1.00 96.81 127 ILE A O 1
ATOM 1029 N N . LEU A 1 128 ? -5.593 -2.928 7.794 1.00 97.25 128 LEU A N 1
ATOM 1030 C CA . LEU A 1 128 ? -5.528 -4.380 7.617 1.00 97.25 128 LEU A CA 1
ATOM 1031 C C . LEU A 1 128 ? -4.958 -4.758 6.243 1.00 97.25 128 LEU A C 1
ATOM 1033 O O . LEU A 1 128 ? -4.082 -5.621 6.166 1.00 97.25 128 LEU A O 1
ATOM 1037 N N . ALA A 1 129 ? -5.412 -4.091 5.180 1.00 96.88 129 ALA A N 1
ATOM 1038 C CA . ALA A 1 129 ? -4.897 -4.272 3.830 1.00 96.88 129 ALA A CA 1
ATOM 1039 C C . ALA A 1 129 ? -3.401 -3.931 3.746 1.00 96.88 129 ALA A C 1
ATOM 1041 O O . ALA A 1 129 ? -2.632 -4.743 3.242 1.00 96.88 129 ALA A O 1
ATOM 1042 N N . GLU A 1 130 ? -2.961 -2.805 4.318 1.00 97.62 130 GLU A N 1
ATOM 1043 C CA . GLU A 1 130 ? -1.549 -2.400 4.361 1.00 97.62 130 GLU A CA 1
ATOM 1044 C C . GLU A 1 130 ? -0.663 -3.465 5.028 1.00 97.62 130 GLU A C 1
ATOM 1046 O O . GLU A 1 130 ? 0.360 -3.876 4.474 1.00 97.62 130 GLU A O 1
ATOM 1051 N N . LEU A 1 131 ? -1.080 -3.990 6.186 1.00 98.31 131 LEU A N 1
ATOM 1052 C CA . LEU A 1 131 ? -0.364 -5.075 6.868 1.00 98.31 131 LEU A CA 1
ATOM 1053 C C . LEU A 1 131 ? -0.283 -6.338 5.998 1.00 98.31 131 LEU A C 1
ATOM 1055 O O . LEU A 1 131 ? 0.771 -6.976 5.909 1.00 98.31 131 LEU A O 1
ATOM 1059 N N . ALA A 1 132 ? -1.371 -6.676 5.308 1.00 98.19 132 ALA A N 1
ATOM 1060 C CA . ALA A 1 132 ? -1.398 -7.815 4.404 1.00 98.19 132 ALA A CA 1
ATOM 1061 C C . ALA A 1 132 ? -0.551 -7.593 3.141 1.00 98.19 132 ALA A C 1
ATOM 1063 O O . ALA A 1 132 ? 0.028 -8.555 2.634 1.00 98.19 132 ALA A O 1
ATOM 1064 N N . VAL A 1 133 ? -0.397 -6.354 2.659 1.00 97.94 133 VAL A N 1
ATOM 1065 C CA . VAL A 1 133 ? 0.543 -6.009 1.580 1.00 97.94 133 VAL A CA 1
ATOM 1066 C C . VAL A 1 133 ? 1.974 -6.312 2.013 1.00 97.94 133 VAL A C 1
ATOM 1068 O O . VAL A 1 133 ? 2.685 -6.998 1.276 1.00 97.94 133 VAL A O 1
ATOM 1071 N N . TYR A 1 134 ? 2.391 -5.909 3.219 1.00 98.06 134 TYR A N 1
ATOM 1072 C CA . TYR A 1 134 ? 3.714 -6.275 3.742 1.00 98.06 134 TYR A CA 1
ATOM 1073 C C . TYR A 1 134 ? 3.906 -7.796 3.806 1.00 98.06 134 TYR A C 1
ATOM 1075 O O . TYR A 1 134 ? 4.932 -8.311 3.353 1.00 98.06 134 TYR A O 1
ATOM 1083 N N . GLN A 1 135 ? 2.916 -8.535 4.317 1.00 98.50 135 GLN A N 1
ATOM 1084 C CA . GLN A 1 135 ? 2.977 -10.000 4.395 1.00 98.50 135 GLN A CA 1
ATOM 1085 C C . GLN A 1 135 ? 3.047 -10.649 3.003 1.00 98.50 135 GLN A C 1
ATOM 1087 O O . GLN A 1 135 ? 3.862 -11.546 2.776 1.00 98.50 135 GLN A O 1
ATOM 1092 N N . THR A 1 136 ? 2.266 -10.143 2.049 1.00 98.00 136 THR A N 1
ATOM 1093 C CA . THR A 1 136 ? 2.240 -10.599 0.652 1.00 98.00 136 THR A CA 1
ATOM 1094 C C . THR A 1 136 ? 3.580 -10.355 -0.040 1.00 98.00 136 THR A C 1
ATOM 1096 O O . THR A 1 136 ? 4.141 -11.261 -0.660 1.00 98.00 136 THR A O 1
ATOM 1099 N N . ARG A 1 137 ? 4.144 -9.149 0.102 1.00 97.56 137 ARG A N 1
ATOM 1100 C CA . ARG A 1 137 ? 5.460 -8.802 -0.451 1.00 97.56 137 ARG A CA 1
ATOM 1101 C C . ARG A 1 137 ? 6.554 -9.687 0.138 1.00 97.56 137 ARG A C 1
ATOM 1103 O O . ARG A 1 137 ? 7.343 -10.253 -0.615 1.00 97.56 137 ARG A O 1
ATOM 1110 N N . ARG A 1 138 ? 6.563 -9.879 1.463 1.00 97.69 138 ARG A N 1
ATOM 1111 C CA . ARG A 1 138 ? 7.515 -10.769 2.149 1.00 97.69 138 ARG A CA 1
ATOM 1112 C C . ARG A 1 138 ? 7.425 -12.200 1.622 1.00 97.69 138 ARG A C 1
ATOM 1114 O O . ARG A 1 138 ? 8.459 -12.816 1.368 1.00 97.69 138 ARG A O 1
ATOM 1121 N N . PHE A 1 139 ? 6.211 -12.720 1.439 1.00 97.94 139 PHE A N 1
ATOM 1122 C CA . PHE A 1 139 ? 5.986 -14.043 0.860 1.00 97.94 139 PHE A CA 1
ATOM 1123 C C . PHE A 1 139 ? 6.578 -14.155 -0.550 1.00 97.94 139 PHE A C 1
ATOM 1125 O O . PHE A 1 139 ? 7.363 -15.068 -0.806 1.00 97.94 139 PHE A O 1
ATOM 1132 N N . PHE A 1 140 ? 6.273 -13.215 -1.450 1.00 97.25 140 PHE A N 1
ATOM 1133 C CA . PHE A 1 140 ? 6.790 -13.275 -2.818 1.00 97.25 140 PHE A CA 1
ATOM 1134 C C . PHE A 1 140 ? 8.302 -13.094 -2.897 1.00 97.25 140 PHE A C 1
ATOM 1136 O O . PHE A 1 140 ? 8.950 -13.847 -3.623 1.00 97.25 140 PHE A O 1
ATOM 1143 N N . MET A 1 141 ? 8.878 -12.177 -2.118 1.00 95.12 141 MET A N 1
ATOM 1144 C CA . MET A 1 141 ? 10.332 -12.012 -2.052 1.00 95.12 141 MET A CA 1
ATOM 1145 C C . MET A 1 141 ? 11.016 -13.291 -1.557 1.00 95.12 141 MET A C 1
ATOM 1147 O O . MET A 1 141 ? 11.973 -13.743 -2.175 1.00 95.12 141 MET A O 1
ATOM 1151 N N . ARG A 1 142 ? 10.490 -13.948 -0.512 1.00 95.94 142 ARG A N 1
ATOM 1152 C CA . ARG A 1 142 ? 11.020 -15.241 -0.036 1.00 95.94 142 ARG A CA 1
ATOM 1153 C C . ARG A 1 142 ? 10.873 -16.357 -1.070 1.00 95.94 142 ARG A C 1
ATOM 1155 O O . ARG A 1 142 ? 11.777 -17.173 -1.218 1.00 95.94 142 ARG A O 1
ATOM 1162 N N . LYS A 1 143 ? 9.732 -16.419 -1.760 1.00 95.94 143 LYS A N 1
ATOM 1163 C CA . LYS A 1 143 ? 9.415 -17.496 -2.707 1.00 95.94 143 LYS A CA 1
ATOM 1164 C C . LYS A 1 143 ? 10.161 -17.354 -4.033 1.00 95.94 143 LYS A C 1
ATOM 1166 O O . LYS A 1 143 ? 10.519 -18.360 -4.641 1.00 95.94 143 LYS A O 1
ATOM 1171 N N . PHE A 1 144 ? 10.353 -16.127 -4.510 1.00 93.31 144 PHE A N 1
ATOM 1172 C CA . PHE A 1 144 ? 10.807 -15.868 -5.874 1.00 93.31 144 PHE A C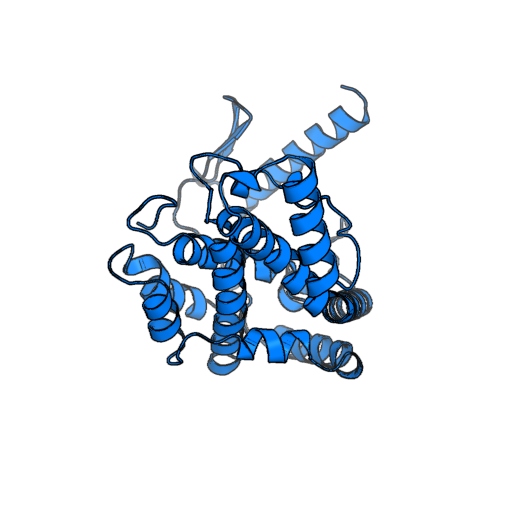A 1
ATOM 1173 C C . PHE A 1 144 ? 12.070 -15.016 -5.992 1.00 93.31 144 PHE A C 1
ATOM 1175 O O . PHE A 1 144 ? 12.624 -14.964 -7.088 1.00 93.31 144 PHE A O 1
ATOM 1182 N N . GLY A 1 145 ? 12.523 -14.363 -4.921 1.00 90.69 145 GLY A N 1
ATOM 1183 C CA . GLY A 1 145 ? 13.688 -13.472 -4.919 1.00 90.69 145 GLY A CA 1
ATOM 1184 C C . GLY A 1 145 ? 13.428 -12.083 -5.511 1.00 90.69 145 GLY A C 1
ATOM 1185 O O . GLY A 1 145 ? 14.060 -11.126 -5.086 1.00 90.69 145 GLY A O 1
ATOM 1186 N N . SER A 1 146 ? 12.473 -11.953 -6.436 1.00 89.12 146 SER A N 1
ATOM 1187 C CA . SER A 1 146 ? 12.061 -10.681 -7.037 1.00 89.12 146 SER A CA 1
ATOM 1188 C C . SER A 1 146 ? 10.550 -10.625 -7.279 1.00 89.12 146 SER A C 1
ATOM 1190 O O . SER A 1 146 ? 9.890 -11.651 -7.503 1.00 89.12 146 SER A O 1
ATOM 1192 N N . ILE A 1 147 ? 10.004 -9.408 -7.247 1.00 92.31 147 ILE A N 1
ATOM 1193 C CA . ILE A 1 147 ? 8.586 -9.131 -7.526 1.00 92.31 147 ILE A CA 1
ATOM 1194 C C . ILE A 1 147 ? 8.359 -8.337 -8.817 1.00 92.31 147 ILE A C 1
ATOM 1196 O O . ILE A 1 147 ? 7.306 -8.485 -9.433 1.00 92.31 147 ILE A O 1
ATOM 1200 N N . VAL A 1 148 ? 9.321 -7.518 -9.244 1.00 91.56 148 VAL A N 1
ATOM 1201 C CA . VAL A 1 148 ? 9.223 -6.731 -10.482 1.00 91.56 148 VAL A CA 1
ATOM 1202 C C . VAL A 1 148 ? 9.339 -7.670 -11.682 1.00 91.56 148 VAL A C 1
ATOM 1204 O O . VAL A 1 148 ? 10.148 -8.595 -11.669 1.00 91.56 148 VAL A O 1
ATOM 1207 N N . ASP A 1 149 ? 8.481 -7.476 -12.686 1.00 87.75 149 ASP A N 1
ATOM 1208 C CA . ASP A 1 149 ? 8.443 -8.243 -13.943 1.00 87.75 149 ASP A CA 1
ATOM 1209 C C . ASP A 1 149 ? 8.386 -9.766 -13.799 1.00 87.75 149 ASP A C 1
ATOM 1211 O O . ASP A 1 149 ? 8.761 -10.514 -14.704 1.00 87.75 149 ASP A O 1
ATOM 1215 N N . ASN A 1 150 ? 7.884 -10.258 -12.670 1.00 89.50 150 ASN A N 1
ATOM 1216 C CA . ASN A 1 150 ? 7.833 -11.684 -12.408 1.00 89.50 150 ASN A CA 1
ATOM 1217 C C . ASN A 1 150 ? 6.420 -12.233 -12.692 1.00 89.50 150 ASN A C 1
ATOM 1219 O O . ASN A 1 150 ? 5.523 -12.119 -11.849 1.00 89.50 150 ASN A O 1
ATOM 1223 N N . PRO A 1 151 ? 6.196 -12.910 -13.840 1.00 86.56 151 PRO A N 1
ATOM 1224 C CA . PRO A 1 151 ? 4.865 -13.367 -14.250 1.00 86.56 151 PRO A CA 1
ATOM 1225 C C . PRO A 1 151 ? 4.282 -14.439 -13.319 1.00 86.56 151 PRO A C 1
ATOM 1227 O O . PRO A 1 151 ? 3.084 -14.730 -13.368 1.00 86.56 151 PRO A O 1
ATOM 1230 N N . ARG A 1 152 ? 5.104 -15.043 -12.450 1.00 91.44 152 ARG A N 1
ATOM 1231 C CA . ARG A 1 152 ? 4.630 -16.010 -11.454 1.00 91.44 152 ARG A CA 1
ATOM 1232 C C . ARG A 1 152 ? 3.760 -15.339 -10.393 1.00 91.44 152 ARG A C 1
ATOM 1234 O O . ARG A 1 152 ? 2.817 -15.978 -9.939 1.00 91.44 152 ARG A O 1
ATOM 1241 N N . LEU A 1 153 ? 4.003 -14.067 -10.055 1.00 92.94 153 LEU A N 1
ATOM 1242 C CA . LEU A 1 153 ? 3.167 -13.327 -9.100 1.00 92.94 153 LEU A CA 1
ATOM 1243 C C . LEU A 1 153 ? 1.740 -13.204 -9.613 1.00 92.94 153 LEU A C 1
ATOM 1245 O O . LEU A 1 153 ? 0.808 -13.529 -8.887 1.00 92.94 153 LEU A O 1
ATOM 1249 N N . GLY A 1 154 ? 1.574 -12.815 -10.880 1.00 90.88 154 GLY A N 1
ATOM 1250 C CA . GLY A 1 154 ? 0.255 -12.699 -11.501 1.00 90.88 154 GLY A CA 1
ATOM 1251 C C . GLY A 1 154 ? -0.540 -14.004 -11.424 1.00 90.88 154 GLY A C 1
ATOM 1252 O O . GLY A 1 154 ? -1.731 -13.974 -11.127 1.00 90.88 154 GLY A O 1
ATOM 1253 N N . ARG A 1 155 ? 0.112 -15.165 -11.597 1.00 93.38 155 ARG A N 1
ATOM 1254 C CA . ARG A 1 155 ? -0.543 -16.482 -11.460 1.00 93.38 155 ARG A CA 1
ATOM 1255 C C . ARG A 1 155 ? -1.008 -16.760 -10.031 1.00 93.38 155 ARG A C 1
ATOM 1257 O O . ARG A 1 155 ? -2.112 -17.262 -9.839 1.00 93.38 155 ARG A O 1
ATOM 1264 N N . GLU A 1 156 ? -0.177 -16.442 -9.043 1.00 96.44 156 GLU A N 1
ATOM 1265 C CA . GLU A 1 156 ? -0.503 -16.624 -7.624 1.00 96.44 156 GLU A CA 1
ATOM 1266 C C . GLU A 1 156 ? -1.632 -15.675 -7.197 1.00 96.44 156 GLU A C 1
ATOM 1268 O O . GLU A 1 156 ? -2.629 -16.127 -6.640 1.00 96.44 156 GLU A O 1
ATOM 1273 N N . LEU A 1 157 ? -1.538 -14.387 -7.544 1.00 95.00 157 LEU A N 1
ATOM 1274 C CA . LEU A 1 157 ? -2.577 -13.386 -7.276 1.00 95.00 157 LEU A CA 1
ATOM 1275 C C . LEU A 1 157 ? -3.898 -13.750 -7.959 1.00 95.00 157 LEU A C 1
ATOM 1277 O O . LEU A 1 157 ? -4.945 -13.724 -7.316 1.00 95.00 157 LEU A O 1
ATOM 1281 N N . THR A 1 158 ? -3.853 -14.188 -9.222 1.00 93.50 158 THR A N 1
ATOM 1282 C CA . THR A 1 158 ? -5.048 -14.656 -9.939 1.00 93.50 158 THR A CA 1
ATOM 1283 C C . THR A 1 158 ? -5.714 -15.797 -9.193 1.00 93.50 158 THR A C 1
ATOM 1285 O O . THR A 1 158 ? -6.918 -15.766 -8.965 1.00 93.50 158 THR A O 1
ATOM 1288 N N . LYS A 1 159 ? -4.936 -16.803 -8.794 1.00 95.44 159 LYS A N 1
ATOM 1289 C CA . LYS A 1 159 ? -5.466 -17.993 -8.136 1.00 95.44 159 LYS A CA 1
ATOM 1290 C C . LYS A 1 159 ? -6.023 -17.690 -6.747 1.00 95.44 159 LYS A C 1
ATOM 1292 O O . LYS A 1 159 ? -7.087 -18.200 -6.408 1.00 95.44 159 LYS A O 1
ATOM 1297 N N . PHE A 1 160 ? -5.290 -16.923 -5.944 1.00 94.94 160 PHE A N 1
ATOM 1298 C CA . PHE A 1 160 ? -5.570 -16.801 -4.518 1.00 94.94 160 PHE A CA 1
ATOM 1299 C C . PHE A 1 160 ? -6.315 -15.527 -4.144 1.00 94.94 160 PHE A C 1
ATOM 1301 O O . PHE A 1 160 ? -7.136 -15.604 -3.244 1.00 94.94 160 PHE A O 1
ATOM 1308 N N . TYR A 1 161 ? -6.084 -14.393 -4.812 1.00 92.38 161 TYR A N 1
ATOM 1309 C CA . TYR A 1 161 ? -6.750 -13.118 -4.503 1.00 92.38 161 TYR A CA 1
ATOM 1310 C C . TYR A 1 161 ? -7.910 -12.799 -5.454 1.00 92.38 161 TYR A C 1
ATOM 1312 O O . TYR A 1 161 ? -8.928 -12.275 -5.009 1.00 92.38 161 TYR A O 1
ATOM 1320 N N . TRP A 1 162 ? -7.804 -13.118 -6.749 1.00 91.44 162 TRP A N 1
ATOM 1321 C CA . TRP A 1 162 ? -8.792 -12.656 -7.740 1.00 91.44 162 TRP A CA 1
ATOM 1322 C C . TRP A 1 162 ? -9.892 -13.674 -8.045 1.00 91.44 162 TRP A C 1
ATOM 1324 O O . TRP A 1 162 ? -11.075 -13.328 -8.058 1.00 91.44 162 TRP A O 1
ATOM 1334 N N . ALA A 1 163 ? -9.522 -14.934 -8.283 1.00 92.94 163 ALA A N 1
ATOM 1335 C CA . ALA A 1 163 ? -10.460 -15.988 -8.660 1.00 92.94 163 ALA A CA 1
ATOM 1336 C C . ALA A 1 163 ? -11.543 -16.279 -7.600 1.00 92.94 163 ALA A C 1
ATOM 1338 O O . ALA A 1 163 ? -12.690 -16.482 -8.006 1.00 92.94 163 ALA A O 1
ATOM 1339 N N . PRO A 1 164 ? -11.259 -16.271 -6.279 1.00 90.94 164 PRO A N 1
ATOM 1340 C CA . PRO A 1 164 ? -12.278 -16.613 -5.281 1.00 90.94 164 PRO A CA 1
ATOM 1341 C C . PRO A 1 164 ? -13.398 -15.562 -5.128 1.00 90.94 164 PRO A C 1
ATOM 1343 O O . PRO A 1 164 ? -14.509 -15.886 -4.708 1.00 90.94 164 PRO A O 1
ATOM 1346 N N . GLY A 1 165 ? -13.164 -14.300 -5.508 1.00 88.56 165 GLY A N 1
ATOM 1347 C CA . GLY A 1 165 ? -14.169 -13.233 -5.445 1.00 88.56 165 GLY A CA 1
ATOM 1348 C C . GLY A 1 165 ? -14.699 -12.964 -4.030 1.00 88.56 165 GLY A C 1
ATOM 1349 O O . GLY A 1 165 ? -14.032 -12.338 -3.217 1.00 88.56 165 GLY A O 1
ATOM 1350 N N . ASN A 1 166 ? -15.909 -13.425 -3.723 1.00 89.06 166 ASN A N 1
ATOM 1351 C CA . ASN A 1 166 ? -16.530 -13.234 -2.404 1.00 89.06 166 ASN A CA 1
ATOM 1352 C C . ASN A 1 166 ? -16.719 -14.540 -1.630 1.00 89.06 166 ASN A C 1
ATOM 1354 O O . ASN A 1 166 ? -17.450 -14.570 -0.646 1.00 89.06 166 ASN A O 1
ATOM 1358 N N . SER A 1 167 ? -16.093 -15.632 -2.078 1.00 90.69 167 SER A N 1
ATOM 1359 C CA . SER A 1 167 ? -16.226 -16.935 -1.421 1.00 90.69 167 SER A CA 1
ATOM 1360 C C . SER A 1 167 ? -15.325 -17.107 -0.195 1.00 90.69 167 SER A C 1
ATOM 1362 O O . SER A 1 167 ? -15.400 -18.151 0.442 1.00 90.69 167 SER A O 1
ATOM 1364 N N . LEU A 1 168 ? -14.445 -16.143 0.090 1.00 91.12 168 LEU A N 1
ATOM 1365 C CA . LEU A 1 168 ? -13.468 -16.184 1.178 1.00 91.12 168 LEU A CA 1
ATOM 1366 C C . LEU A 1 168 ? -13.543 -14.907 2.015 1.00 91.12 168 LEU A C 1
ATOM 1368 O O . LEU A 1 168 ? -13.801 -13.817 1.500 1.00 91.12 168 LEU A O 1
ATOM 1372 N N . THR A 1 169 ? -13.253 -15.042 3.301 1.00 92.12 169 THR A N 1
ATOM 1373 C CA . THR A 1 169 ? -12.976 -13.923 4.201 1.00 92.12 169 THR A CA 1
ATOM 1374 C C . THR A 1 169 ? -11.607 -13.302 3.902 1.00 92.12 169 THR A C 1
ATOM 1376 O O . THR A 1 169 ? -10.723 -13.933 3.321 1.00 92.12 169 THR A O 1
ATOM 1379 N N . PHE A 1 170 ? -11.390 -12.062 4.351 1.00 93.19 170 PHE A N 1
ATOM 1380 C CA . PHE A 1 170 ? -10.093 -11.383 4.228 1.00 93.19 170 PHE A CA 1
ATOM 1381 C C . PHE A 1 170 ? -8.922 -12.195 4.803 1.00 93.19 170 PHE A C 1
ATOM 1383 O O . PHE A 1 170 ? -7.860 -12.281 4.191 1.00 93.19 170 PHE A O 1
ATOM 1390 N N . LEU A 1 171 ? -9.105 -12.813 5.971 1.00 95.50 171 LEU A N 1
ATOM 1391 C CA . LEU A 1 171 ? -8.035 -13.582 6.607 1.00 95.50 171 LEU A CA 1
ATOM 1392 C C . LEU A 1 171 ? -7.709 -14.846 5.804 1.00 95.50 171 LEU A C 1
ATOM 1394 O O . LEU A 1 171 ? -6.538 -15.164 5.615 1.00 95.50 171 LEU A O 1
ATOM 1398 N N . GLU A 1 172 ? -8.730 -15.520 5.265 1.00 95.69 172 GLU A N 1
ATOM 1399 C CA . GLU A 1 172 ? -8.540 -16.673 4.380 1.00 95.69 172 GLU A CA 1
ATOM 1400 C C . GLU A 1 172 ? -7.806 -16.292 3.096 1.00 95.69 172 GLU A C 1
ATOM 1402 O O . GLU A 1 172 ? -6.973 -17.070 2.642 1.00 95.69 172 GLU A O 1
ATOM 1407 N N . TYR A 1 173 ? -8.041 -15.100 2.533 1.00 94.31 173 TYR A N 1
ATOM 1408 C CA . TYR A 1 173 ? -7.252 -14.607 1.402 1.00 94.31 173 TYR A CA 1
ATOM 1409 C C . TYR A 1 173 ? -5.757 -14.610 1.718 1.00 94.31 173 TYR A C 1
ATOM 1411 O O . TYR A 1 173 ? -4.971 -15.259 1.021 1.00 94.31 173 TYR A O 1
ATOM 1419 N N . VAL A 1 174 ? -5.372 -13.926 2.798 1.00 97.06 174 VAL A N 1
ATOM 1420 C CA . VAL A 1 174 ? -3.967 -13.789 3.200 1.00 97.06 174 VAL A CA 1
ATOM 1421 C C . VAL A 1 174 ? -3.354 -15.153 3.515 1.00 97.06 174 VAL A C 1
ATOM 1423 O O . VAL A 1 174 ? -2.253 -15.457 3.047 1.00 97.06 174 VAL A O 1
ATOM 1426 N N . THR A 1 175 ? -4.066 -16.003 4.255 1.00 98.00 175 THR A N 1
ATOM 1427 C CA . THR A 1 175 ? -3.576 -17.335 4.627 1.00 98.00 175 THR A CA 1
ATOM 1428 C C . THR A 1 175 ? -3.459 -18.275 3.438 1.00 98.00 175 THR A C 1
ATOM 1430 O O . THR A 1 175 ? -2.449 -18.966 3.317 1.00 98.00 175 THR A O 1
ATOM 1433 N N . ASN A 1 176 ? -4.414 -18.262 2.510 1.00 97.31 176 ASN A N 1
ATOM 1434 C CA . ASN A 1 176 ? -4.367 -19.125 1.332 1.00 97.31 176 ASN A CA 1
ATOM 1435 C C . ASN A 1 176 ? -3.222 -18.754 0.382 1.00 97.31 176 ASN A C 1
ATOM 1437 O O . ASN A 1 176 ? -2.618 -19.654 -0.200 1.00 97.31 176 ASN A O 1
ATOM 1441 N N . LEU A 1 177 ? -2.903 -17.461 0.230 1.00 97.38 177 LEU A N 1
ATOM 1442 C CA . LEU A 1 177 ? -1.759 -17.036 -0.581 1.00 97.38 177 LEU A CA 1
ATOM 1443 C C . LEU A 1 177 ? -0.428 -17.323 0.122 1.00 97.38 177 LEU A C 1
ATOM 1445 O O . LEU A 1 177 ? 0.481 -17.889 -0.480 1.00 97.38 177 LEU A O 1
ATOM 1449 N N . THR A 1 178 ? -0.294 -16.890 1.376 1.00 97.62 178 THR A N 1
ATOM 1450 C CA . THR A 1 178 ? 1.012 -16.825 2.054 1.00 97.62 178 THR A CA 1
ATOM 1451 C C . THR A 1 178 ? 1.380 -18.118 2.777 1.00 97.62 178 THR A C 1
ATOM 1453 O O . THR A 1 178 ? 2.553 -18.339 3.072 1.00 97.62 178 THR A O 1
ATOM 1456 N N . GLY A 1 179 ? 0.395 -18.974 3.066 1.00 97.56 179 GLY A N 1
ATOM 1457 C CA . GLY A 1 179 ? 0.545 -20.156 3.916 1.00 97.56 179 GLY A CA 1
ATOM 1458 C C . GLY A 1 179 ? 0.699 -19.839 5.409 1.00 97.56 179 GLY A C 1
ATOM 1459 O O . GLY A 1 179 ? 0.853 -20.760 6.207 1.00 97.56 179 GLY A O 1
ATOM 1460 N N . GLU A 1 180 ? 0.659 -18.561 5.798 1.00 97.56 180 GLU A N 1
ATOM 1461 C CA . GLU A 1 180 ? 0.806 -18.082 7.175 1.00 97.56 180 GLU A CA 1
ATOM 1462 C C . GLU A 1 180 ? -0.493 -17.392 7.632 1.00 97.56 180 GLU A C 1
ATOM 1464 O O . GLU A 1 180 ? -1.225 -16.801 6.834 1.00 97.56 180 GLU A O 1
ATOM 1469 N N . ASN A 1 181 ? -0.797 -17.430 8.932 1.00 98.00 181 ASN A N 1
ATOM 1470 C CA . ASN A 1 181 ? -1.887 -16.614 9.476 1.00 98.00 181 ASN A CA 1
ATOM 1471 C C . ASN A 1 181 ? -1.586 -15.122 9.262 1.00 98.00 181 ASN A C 1
ATOM 1473 O O . ASN A 1 181 ? -0.424 -14.715 9.262 1.00 98.00 181 ASN A O 1
ATOM 1477 N N . PHE A 1 182 ? -2.626 -14.305 9.089 1.00 98.00 182 PHE A N 1
ATOM 1478 C CA . PHE A 1 182 ? -2.469 -12.851 9.026 1.00 98.00 182 PHE A CA 1
ATOM 1479 C C . PHE A 1 182 ? -1.783 -12.324 10.297 1.00 98.00 182 PHE A C 1
ATOM 1481 O O . PHE A 1 182 ? -2.240 -12.598 11.410 1.00 98.00 182 PHE A O 1
ATOM 1488 N N . SER A 1 183 ? -0.702 -11.559 10.137 1.00 97.50 183 SER A N 1
ATOM 1489 C CA . SER A 1 183 ? -0.007 -10.902 11.245 1.00 97.50 183 SER A CA 1
ATOM 1490 C C . SER A 1 183 ? 0.630 -9.576 10.825 1.00 97.50 183 SER A C 1
ATOM 1492 O O . SER A 1 183 ? 0.838 -9.289 9.647 1.00 97.50 183 SER A O 1
ATOM 1494 N N . ALA A 1 184 ? 0.986 -8.755 11.815 1.00 97.31 184 ALA A N 1
ATOM 1495 C CA . ALA A 1 184 ? 1.725 -7.514 11.588 1.00 97.31 184 ALA A CA 1
ATOM 1496 C C . ALA A 1 184 ? 3.245 -7.732 11.443 1.00 97.31 184 ALA A C 1
ATOM 1498 O O . ALA A 1 184 ? 3.976 -6.767 11.234 1.00 97.31 184 ALA A O 1
ATOM 1499 N N . ASP A 1 185 ? 3.747 -8.969 11.545 1.00 98.12 185 ASP A N 1
ATOM 1500 C CA . ASP A 1 185 ? 5.187 -9.234 11.672 1.00 98.12 185 ASP A CA 1
ATOM 1501 C C . ASP A 1 185 ? 5.982 -8.759 10.458 1.00 98.12 185 ASP A C 1
ATOM 1503 O O . ASP A 1 185 ? 7.120 -8.315 10.590 1.00 98.12 185 ASP A O 1
ATOM 1507 N N . ALA A 1 186 ? 5.401 -8.865 9.260 1.00 98.06 186 ALA A N 1
ATOM 1508 C CA . ALA A 1 186 ? 6.048 -8.396 8.040 1.00 98.06 186 ALA A CA 1
ATOM 1509 C C . ALA A 1 186 ? 6.198 -6.871 8.043 1.00 98.06 186 ALA A C 1
ATOM 1511 O O . ALA A 1 186 ? 7.280 -6.369 7.749 1.00 98.06 186 ALA A O 1
ATOM 1512 N N . ALA A 1 187 ? 5.142 -6.155 8.436 1.00 97.81 187 ALA A N 1
ATOM 1513 C CA . ALA A 1 187 ? 5.165 -4.704 8.551 1.00 97.81 187 ALA A CA 1
ATOM 1514 C C . ALA A 1 187 ? 6.140 -4.252 9.642 1.00 97.81 187 ALA A C 1
ATOM 1516 O O . ALA A 1 187 ? 6.960 -3.377 9.399 1.00 97.81 187 ALA A O 1
ATOM 1517 N N . VAL A 1 188 ? 6.111 -4.881 10.823 1.00 97.50 188 VAL A N 1
ATOM 1518 C CA . VAL A 1 188 ? 7.049 -4.571 11.911 1.00 97.50 188 VAL A CA 1
ATOM 1519 C C . VAL A 1 188 ? 8.484 -4.801 11.450 1.00 97.50 188 VAL A C 1
ATOM 1521 O O . VAL A 1 188 ? 9.289 -3.885 11.540 1.00 97.50 188 VAL A O 1
ATOM 1524 N N . SER A 1 189 ? 8.790 -5.973 10.889 1.00 96.81 189 SER A N 1
ATOM 1525 C CA . SER A 1 189 ? 10.137 -6.301 10.411 1.00 96.81 189 SER A CA 1
ATOM 1526 C C . SER A 1 189 ? 10.661 -5.306 9.374 1.00 96.81 189 SER A C 1
ATOM 1528 O O . SER A 1 189 ? 11.847 -4.987 9.401 1.00 96.81 189 SER A O 1
ATOM 1530 N N . GLU A 1 190 ? 9.808 -4.845 8.459 1.00 95.62 190 GLU A N 1
ATOM 1531 C CA . GLU A 1 190 ? 10.176 -3.882 7.417 1.00 95.62 190 GLU A CA 1
ATOM 1532 C C . GLU A 1 190 ? 10.350 -2.471 7.994 1.00 95.62 190 GLU A C 1
ATOM 1534 O O . GLU A 1 190 ? 11.357 -1.810 7.758 1.00 95.62 190 GLU A O 1
ATOM 1539 N N . LEU A 1 191 ? 9.399 -2.014 8.810 1.00 95.50 191 LEU A N 1
ATOM 1540 C CA . LEU A 1 191 ? 9.386 -0.661 9.372 1.00 95.50 191 LEU A CA 1
ATOM 1541 C C . LEU A 1 191 ? 10.418 -0.455 10.485 1.00 95.50 191 LEU A C 1
ATOM 1543 O O . LEU A 1 191 ? 10.778 0.684 10.778 1.00 95.50 191 LEU A O 1
ATOM 1547 N N . THR A 1 192 ? 10.895 -1.532 11.110 1.00 95.00 192 THR A N 1
ATOM 1548 C CA . THR A 1 192 ? 11.998 -1.498 12.081 1.00 95.00 192 THR A CA 1
ATOM 1549 C C . THR A 1 192 ? 13.325 -1.948 11.477 1.00 95.00 192 THR A C 1
ATOM 1551 O O . THR A 1 192 ? 14.273 -2.206 12.223 1.00 95.00 192 THR A O 1
ATOM 1554 N N . HIS A 1 193 ? 13.409 -2.085 10.149 1.00 95.38 193 HIS A N 1
ATOM 1555 C CA . HIS A 1 193 ? 14.654 -2.461 9.494 1.00 95.38 193 HIS A CA 1
ATOM 1556 C C . HIS A 1 193 ? 15.745 -1.407 9.771 1.00 95.38 193 HIS A C 1
ATOM 1558 O O . HIS A 1 193 ? 15.459 -0.204 9.726 1.00 95.38 193 HIS A O 1
ATOM 1564 N N . PRO A 1 194 ? 16.996 -1.804 10.083 1.00 96.25 194 PRO A N 1
ATOM 1565 C CA . PRO A 1 194 ? 18.048 -0.845 10.387 1.00 96.25 194 PRO A CA 1
ATOM 1566 C C . PRO A 1 194 ? 18.286 0.141 9.239 1.00 96.25 194 PRO A C 1
ATOM 1568 O O . PRO A 1 194 ? 18.646 -0.246 8.130 1.00 96.25 194 PRO A O 1
ATOM 1571 N N . ILE A 1 195 ? 18.187 1.441 9.530 1.00 96.06 195 ILE A N 1
ATOM 1572 C CA . ILE A 1 195 ? 18.452 2.504 8.545 1.00 96.06 195 ILE A CA 1
ATOM 1573 C C . ILE A 1 195 ? 19.867 2.387 7.952 1.00 96.06 195 ILE A C 1
ATOM 1575 O O . ILE A 1 195 ? 20.077 2.680 6.780 1.00 96.06 195 ILE A O 1
ATOM 1579 N N . SER A 1 196 ? 20.842 1.918 8.735 1.00 95.69 196 SER A N 1
ATOM 1580 C CA . SER A 1 196 ? 22.215 1.696 8.265 1.00 95.69 196 SER A CA 1
ATOM 1581 C C . SER A 1 196 ? 22.344 0.595 7.204 1.00 95.69 196 SER A C 1
ATOM 1583 O O . SER A 1 196 ? 23.343 0.570 6.488 1.00 95.69 196 SER A O 1
ATOM 1585 N N . ALA A 1 197 ? 21.369 -0.312 7.094 1.00 95.94 197 ALA A N 1
ATOM 1586 C CA . ALA A 1 197 ? 21.337 -1.361 6.077 1.00 95.94 197 ALA A CA 1
ATOM 1587 C C . ALA A 1 197 ? 20.613 -0.925 4.792 1.00 95.94 197 ALA A C 1
ATOM 1589 O O . ALA A 1 197 ? 20.993 -1.383 3.720 1.00 95.94 197 ALA A O 1
ATOM 1590 N N . ALA A 1 198 ? 19.707 0.056 4.879 1.00 94.31 198 ALA A N 1
ATOM 1591 C CA . ALA A 1 198 ? 18.839 0.513 3.789 1.00 94.31 198 ALA A CA 1
ATOM 1592 C C . ALA A 1 198 ? 19.553 0.739 2.448 1.00 94.31 198 ALA A C 1
ATOM 1594 O O . ALA A 1 198 ? 19.050 0.360 1.394 1.00 94.31 198 ALA A O 1
ATOM 1595 N N . GLY A 1 199 ? 20.731 1.371 2.482 1.00 95.38 199 GLY A N 1
ATOM 1596 C CA . GLY A 1 199 ? 21.507 1.631 1.272 1.00 95.38 199 GLY A CA 1
ATOM 1597 C C . GLY A 1 199 ? 22.041 0.357 0.613 1.00 95.38 199 GLY A C 1
ATOM 1598 O O . GLY A 1 199 ? 21.993 0.249 -0.608 1.00 95.38 199 GLY A O 1
ATOM 1599 N N . ARG A 1 200 ? 22.501 -0.609 1.420 1.00 96.12 200 ARG A N 1
ATOM 1600 C CA . ARG A 1 200 ? 22.987 -1.905 0.929 1.00 96.12 200 ARG A CA 1
ATOM 1601 C C . ARG A 1 200 ? 21.843 -2.743 0.374 1.00 96.12 200 ARG A C 1
ATOM 1603 O O . ARG A 1 200 ? 22.007 -3.323 -0.687 1.00 96.12 200 ARG A O 1
ATOM 1610 N N . ASP A 1 201 ? 20.679 -2.735 1.022 1.00 95.06 201 ASP A N 1
ATOM 1611 C CA . ASP A 1 201 ? 19.512 -3.491 0.544 1.00 95.06 201 ASP A CA 1
ATOM 1612 C C . ASP A 1 201 ? 19.068 -3.027 -0.852 1.00 95.06 201 ASP A C 1
ATOM 1614 O O . ASP A 1 201 ? 18.693 -3.840 -1.695 1.00 95.06 201 ASP A O 1
ATOM 1618 N N . VAL A 1 202 ? 19.130 -1.713 -1.112 1.00 97.12 202 VAL A N 1
ATOM 1619 C CA . VAL A 1 202 ? 18.852 -1.145 -2.441 1.00 97.12 202 VAL A CA 1
ATOM 1620 C C . VAL A 1 202 ? 19.874 -1.638 -3.464 1.00 97.12 202 VAL A C 1
ATOM 1622 O O . VAL A 1 202 ? 19.482 -2.094 -4.533 1.00 97.12 202 VAL A O 1
ATOM 1625 N N . GLU A 1 203 ? 21.168 -1.563 -3.152 1.00 96.75 203 GLU A N 1
ATOM 1626 C CA . GLU A 1 203 ? 22.234 -2.019 -4.053 1.00 96.75 203 GLU A CA 1
ATOM 1627 C C . GLU A 1 203 ? 22.107 -3.519 -4.363 1.00 96.75 203 GLU A C 1
ATOM 1629 O O . GLU A 1 203 ? 22.089 -3.899 -5.532 1.00 96.75 203 GLU A O 1
ATOM 1634 N N . GLU A 1 204 ? 21.917 -4.358 -3.343 1.00 95.56 204 GLU A N 1
ATOM 1635 C CA . GLU A 1 204 ? 21.731 -5.807 -3.491 1.00 95.56 204 GLU A CA 1
ATOM 1636 C C . GLU A 1 204 ? 20.501 -6.140 -4.355 1.00 95.56 204 GLU A C 1
ATOM 1638 O O . GLU A 1 204 ? 20.564 -7.018 -5.221 1.00 95.56 204 GLU A O 1
ATOM 1643 N N . ALA A 1 205 ? 19.392 -5.414 -4.175 1.00 94.88 205 ALA A N 1
ATOM 1644 C CA . ALA A 1 205 ? 18.191 -5.594 -4.986 1.00 94.88 205 ALA A CA 1
ATOM 1645 C C . ALA A 1 205 ? 18.416 -5.209 -6.458 1.00 94.88 205 ALA A C 1
ATOM 1647 O O . ALA A 1 205 ? 17.962 -5.923 -7.355 1.00 94.88 205 ALA A O 1
ATOM 1648 N N . LEU A 1 206 ? 19.143 -4.118 -6.724 1.00 95.88 206 LEU A N 1
ATOM 1649 C CA . LEU A 1 206 ? 19.470 -3.691 -8.088 1.00 95.88 206 LEU A CA 1
ATOM 1650 C C . LEU A 1 206 ? 20.488 -4.620 -8.763 1.00 95.88 206 LEU A C 1
ATOM 1652 O O . LEU A 1 206 ? 20.376 -4.885 -9.960 1.00 95.88 206 LEU A O 1
ATOM 1656 N N . GLU A 1 207 ? 21.455 -5.160 -8.019 1.00 94.62 207 GLU A N 1
ATOM 1657 C CA . GLU A 1 207 ? 22.382 -6.170 -8.538 1.00 94.62 207 GLU A CA 1
ATOM 1658 C C . GLU A 1 207 ? 21.666 -7.464 -8.934 1.00 94.62 207 GLU A C 1
ATOM 1660 O O . GLU A 1 207 ? 22.003 -8.074 -9.954 1.00 94.62 207 GLU A O 1
ATOM 1665 N N . LEU A 1 208 ? 20.684 -7.890 -8.133 1.00 92.06 208 LEU A N 1
ATOM 1666 C CA . LEU A 1 208 ? 19.843 -9.039 -8.451 1.00 92.06 208 LEU A CA 1
ATOM 1667 C C . LEU A 1 208 ? 18.983 -8.766 -9.690 1.00 92.06 208 LEU A C 1
ATOM 1669 O O . LEU A 1 208 ? 18.921 -9.610 -10.586 1.00 92.06 208 LEU A O 1
ATOM 1673 N N . GLU A 1 209 ? 18.363 -7.588 -9.769 1.00 91.38 209 GLU A N 1
ATOM 1674 C CA . GLU A 1 209 ? 17.576 -7.165 -10.932 1.00 91.38 209 GLU A CA 1
ATOM 1675 C C . GLU A 1 209 ? 18.417 -7.175 -12.211 1.00 91.38 209 GLU A C 1
ATOM 1677 O O . GLU A 1 209 ? 18.012 -7.758 -13.211 1.00 91.38 209 GLU A O 1
ATOM 1682 N N . ALA A 1 210 ? 19.632 -6.621 -12.179 1.00 90.88 210 ALA A N 1
ATOM 1683 C CA . ALA A 1 210 ? 20.513 -6.570 -13.347 1.00 90.88 210 ALA A CA 1
ATOM 1684 C C . ALA A 1 210 ? 20.870 -7.960 -13.913 1.00 90.88 210 ALA A C 1
ATOM 1686 O O . ALA A 1 210 ? 21.260 -8.078 -15.076 1.00 90.88 210 ALA A O 1
ATOM 1687 N N . ARG A 1 211 ? 20.753 -9.018 -13.099 1.00 89.44 211 ARG A N 1
ATOM 1688 C CA . ARG A 1 211 ? 20.995 -10.419 -13.488 1.00 89.44 211 ARG A CA 1
ATOM 1689 C C . ARG A 1 211 ? 19.704 -11.190 -13.771 1.00 89.44 211 ARG A C 1
ATOM 1691 O O . ARG A 1 211 ? 19.772 -12.346 -14.190 1.00 89.44 211 ARG A O 1
ATOM 1698 N N . THR A 1 212 ? 18.544 -10.587 -13.523 1.00 85.12 212 THR A N 1
ATOM 1699 C CA . THR A 1 212 ? 17.240 -11.220 -13.705 1.00 85.12 212 THR A CA 1
ATOM 1700 C C . THR A 1 212 ? 16.831 -11.135 -15.179 1.00 85.12 212 THR A C 1
ATOM 1702 O O . THR A 1 212 ? 16.845 -10.057 -15.768 1.00 85.12 212 THR A O 1
ATOM 1705 N N . PRO A 1 213 ? 16.487 -12.258 -15.837 1.00 83.06 213 PRO A N 1
ATOM 1706 C CA . PRO A 1 213 ? 15.962 -12.215 -17.195 1.00 83.06 213 PRO A CA 1
ATOM 1707 C C . PRO A 1 213 ? 14.569 -11.588 -17.219 1.00 83.06 213 PRO A C 1
ATOM 1709 O O . PRO A 1 213 ? 13.697 -11.991 -16.448 1.00 83.06 213 PRO A O 1
ATOM 1712 N N . HIS A 1 214 ? 14.339 -10.675 -18.160 1.00 78.94 214 HIS A N 1
ATOM 1713 C CA . HIS A 1 214 ? 13.035 -10.050 -18.360 1.00 78.94 214 HIS A CA 1
ATOM 1714 C C . HIS A 1 214 ? 12.418 -10.465 -19.693 1.00 78.94 214 HIS A C 1
ATOM 1716 O O . HIS A 1 214 ? 13.153 -10.667 -20.667 1.00 78.94 214 HIS A O 1
ATOM 1722 N N . PRO A 1 215 ? 11.080 -10.564 -19.768 1.00 75.38 215 PRO A N 1
ATOM 1723 C CA . PRO A 1 215 ? 10.395 -10.697 -21.044 1.00 75.38 215 PRO A CA 1
ATOM 1724 C C . PRO A 1 215 ? 10.770 -9.527 -21.964 1.00 75.38 215 PRO A C 1
ATOM 1726 O O . PRO A 1 215 ? 10.661 -8.369 -21.572 1.00 75.38 215 PRO A O 1
ATOM 1729 N N . ALA A 1 216 ? 11.224 -9.839 -23.179 1.00 73.75 216 ALA A N 1
ATOM 1730 C CA . ALA A 1 216 ? 11.505 -8.846 -24.222 1.00 73.75 216 ALA A CA 1
ATOM 1731 C C . ALA A 1 216 ? 10.283 -8.574 -25.118 1.00 73.75 216 ALA A C 1
ATOM 1733 O O . ALA A 1 216 ? 10.348 -7.752 -26.031 1.00 73.75 216 ALA A O 1
ATOM 1734 N N . GLU A 1 217 ? 9.191 -9.308 -24.899 1.00 78.88 217 GLU A N 1
ATOM 1735 C CA . GLU A 1 217 ? 7.971 -9.179 -25.684 1.00 78.88 217 GLU A CA 1
ATOM 1736 C C . GLU A 1 217 ? 7.200 -7.910 -25.286 1.00 78.88 217 GLU A C 1
ATOM 1738 O O . GLU A 1 217 ? 7.158 -7.575 -24.098 1.00 78.88 217 GLU A O 1
ATOM 1743 N N . PRO A 1 218 ? 6.574 -7.211 -26.254 1.00 77.75 218 PRO A N 1
ATOM 1744 C CA . PRO A 1 218 ? 5.681 -6.093 -25.969 1.00 77.75 218 PRO A CA 1
ATOM 1745 C C . PRO A 1 218 ? 4.554 -6.487 -25.014 1.00 77.75 218 PRO A C 1
ATOM 1747 O O . PRO A 1 218 ? 4.100 -7.637 -24.998 1.00 77.75 218 PRO A O 1
ATOM 1750 N N . VAL A 1 219 ? 4.059 -5.520 -24.244 1.00 78.19 219 VAL A N 1
ATOM 1751 C CA . VAL A 1 219 ? 2.991 -5.784 -23.282 1.00 78.19 219 VAL A CA 1
ATOM 1752 C C . VAL A 1 219 ? 1.691 -6.052 -24.041 1.00 78.19 219 VAL A C 1
AT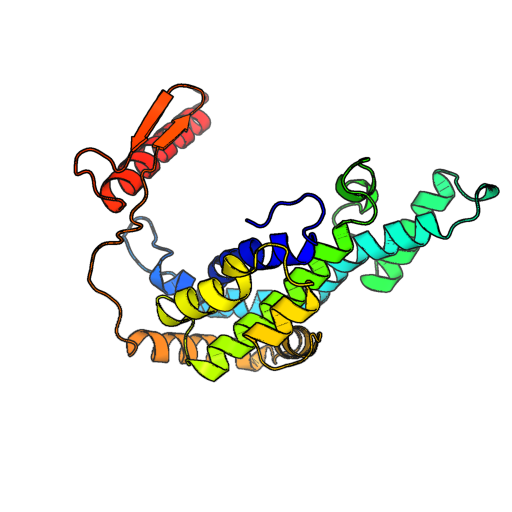OM 1754 O O . VAL A 1 219 ? 1.115 -5.161 -24.661 1.00 78.19 219 VAL A O 1
ATOM 1757 N N . ASN A 1 220 ? 1.185 -7.284 -23.952 1.00 81.44 220 ASN A N 1
ATOM 1758 C CA . ASN A 1 220 ? -0.138 -7.643 -24.456 1.00 81.44 220 ASN A CA 1
ATOM 1759 C C . ASN A 1 220 ? -1.071 -7.993 -23.295 1.00 81.44 220 ASN A C 1
ATOM 1761 O O . ASN A 1 220 ? -1.066 -9.110 -22.779 1.00 81.44 220 ASN A O 1
ATOM 1765 N N . LEU A 1 221 ? -1.890 -7.021 -22.899 1.00 80.19 221 LEU A N 1
ATOM 1766 C CA . LEU A 1 221 ? -2.857 -7.180 -21.814 1.00 80.19 221 LEU A CA 1
ATOM 1767 C C . LEU A 1 221 ? -4.101 -7.989 -22.225 1.00 80.19 221 LEU A C 1
ATOM 1769 O O . LEU A 1 221 ? -4.904 -8.329 -21.362 1.00 80.19 221 LEU A O 1
ATOM 1773 N N . ASN A 1 222 ? -4.275 -8.287 -23.520 1.00 86.31 222 ASN A N 1
ATOM 1774 C CA . ASN A 1 222 ? -5.472 -8.923 -24.079 1.00 86.31 222 ASN A CA 1
ATOM 1775 C C . ASN A 1 222 ? -6.784 -8.238 -23.636 1.00 86.31 222 ASN A C 1
ATOM 1777 O O . ASN A 1 222 ? -7.773 -8.892 -23.302 1.00 86.31 222 ASN A O 1
ATOM 1781 N N . VAL A 1 223 ? -6.774 -6.903 -23.605 1.00 88.81 223 VAL A N 1
ATOM 1782 C CA . VAL A 1 223 ? -7.932 -6.057 -23.291 1.00 88.81 223 VAL A CA 1
ATOM 1783 C C . VAL A 1 223 ? -8.040 -4.922 -24.301 1.00 88.81 223 VAL A C 1
ATOM 1785 O O . VAL A 1 223 ? -7.025 -4.461 -24.825 1.00 88.81 223 VAL A O 1
ATOM 1788 N N . ASN A 1 224 ? -9.265 -4.448 -24.523 1.00 92.69 224 ASN A N 1
ATOM 1789 C CA . ASN A 1 224 ? -9.518 -3.201 -25.238 1.00 92.69 224 ASN A CA 1
ATOM 1790 C C . ASN A 1 224 ? -9.532 -2.056 -24.222 1.00 92.69 224 ASN A C 1
ATOM 1792 O O . ASN A 1 224 ? -10.298 -2.090 -23.258 1.00 92.69 224 ASN A O 1
ATOM 1796 N N . LEU A 1 225 ? -8.686 -1.058 -24.443 1.00 92.06 225 LEU A N 1
ATOM 1797 C CA . LEU A 1 225 ? -8.532 0.132 -23.621 1.00 92.06 225 LEU A CA 1
ATOM 1798 C C . LEU A 1 225 ? -8.891 1.357 -24.451 1.00 92.06 225 LEU A C 1
ATOM 1800 O O . LEU A 1 225 ? -8.475 1.478 -25.602 1.00 92.06 225 LEU A O 1
ATOM 1804 N N . ILE A 1 226 ? -9.646 2.263 -23.839 1.00 94.44 226 ILE A N 1
ATOM 1805 C CA . ILE A 1 226 ? -10.002 3.563 -24.401 1.00 94.44 226 ILE A CA 1
ATOM 1806 C C . ILE A 1 226 ? -9.689 4.599 -23.327 1.00 94.44 226 ILE A C 1
ATOM 1808 O O . ILE A 1 226 ? -10.171 4.493 -22.199 1.00 94.44 226 ILE A O 1
ATOM 1812 N N . MET A 1 227 ? -8.864 5.583 -23.673 1.00 94.12 227 MET A N 1
ATOM 1813 C CA . MET A 1 227 ? -8.560 6.721 -22.811 1.00 94.12 227 MET A CA 1
ATOM 1814 C C . MET A 1 227 ? -9.423 7.897 -23.252 1.00 94.12 227 MET A C 1
ATOM 1816 O O . MET A 1 227 ? -9.285 8.382 -24.376 1.00 94.12 227 MET A O 1
ATOM 1820 N N . GLU A 1 228 ? -10.299 8.372 -22.372 1.00 94.81 228 GLU A N 1
ATOM 1821 C CA . GLU A 1 228 ? -11.251 9.444 -22.674 1.00 94.81 228 GLU A CA 1
ATOM 1822 C C . GLU A 1 228 ? -11.066 10.645 -21.741 1.00 94.81 228 GLU A C 1
ATOM 1824 O O . GLU A 1 228 ? -10.711 10.508 -20.570 1.00 94.81 228 GLU A O 1
ATOM 1829 N N . HIS A 1 229 ? -11.342 11.841 -22.259 1.00 92.75 229 HIS A N 1
ATOM 1830 C CA . HIS A 1 229 ? -11.500 13.055 -21.464 1.00 92.75 229 HIS A CA 1
ATOM 1831 C C . HIS A 1 229 ? -12.903 13.623 -21.679 1.00 92.75 229 HIS A C 1
ATOM 1833 O O . HIS A 1 229 ? -13.208 14.187 -22.734 1.00 92.75 229 HIS A O 1
ATOM 1839 N N . GLY A 1 230 ? -13.774 13.459 -20.682 1.00 90.88 230 GLY A N 1
ATOM 1840 C CA . GLY A 1 230 ? -15.194 13.766 -20.839 1.00 90.88 230 GLY A CA 1
ATOM 1841 C C . GLY A 1 230 ? -15.825 12.825 -21.867 1.00 90.88 230 GLY A C 1
ATOM 1842 O O . GLY A 1 230 ? -15.952 11.642 -21.596 1.00 90.88 230 GLY A O 1
ATOM 1843 N N . GLY A 1 231 ? -16.204 13.351 -23.035 1.00 92.12 231 GLY A N 1
ATOM 1844 C CA . GLY A 1 231 ? -16.731 12.562 -24.162 1.00 92.12 231 GLY A CA 1
ATOM 1845 C C . GLY A 1 231 ? -15.780 12.446 -25.358 1.00 92.12 231 GLY A C 1
ATOM 1846 O O . GLY A 1 231 ? -16.193 11.994 -26.422 1.00 92.12 231 GLY A O 1
ATOM 1847 N N . GLN A 1 232 ? -14.536 12.917 -25.231 1.00 94.38 232 GLN A N 1
ATOM 1848 C CA . GLN A 1 232 ? -13.542 12.852 -26.300 1.00 94.38 232 GLN A CA 1
ATOM 1849 C C . GLN A 1 232 ? -12.614 11.654 -26.091 1.00 94.38 232 GLN A C 1
ATOM 1851 O O . GLN A 1 232 ? -11.912 11.591 -25.082 1.00 94.38 232 GLN A O 1
ATOM 1856 N N . VAL A 1 233 ? -12.533 10.770 -27.087 1.00 96.25 233 VAL A N 1
ATOM 1857 C CA . VAL A 1 233 ? -11.493 9.735 -27.149 1.00 96.25 233 VAL A CA 1
ATOM 1858 C C . VAL A 1 233 ? -10.145 10.398 -27.430 1.00 96.25 233 VAL A C 1
ATOM 1860 O O . VAL A 1 233 ? -9.984 11.117 -28.418 1.00 96.25 233 VAL A O 1
ATOM 1863 N N . ILE A 1 234 ? -9.183 10.169 -26.541 1.00 96.00 234 ILE A N 1
ATOM 1864 C CA . ILE A 1 234 ? -7.803 10.642 -26.665 1.00 96.00 234 ILE A CA 1
ATOM 1865 C C . ILE A 1 234 ? -6.994 9.630 -27.475 1.00 96.00 234 ILE A C 1
ATOM 1867 O O . ILE A 1 234 ? -6.294 10.004 -28.411 1.00 96.00 234 ILE A O 1
ATOM 1871 N N . THR A 1 235 ? -7.086 8.354 -27.092 1.00 96.69 235 THR A N 1
ATOM 1872 C CA . THR A 1 235 ? -6.383 7.226 -27.712 1.00 96.69 235 THR A CA 1
ATOM 1873 C C . THR A 1 235 ? -7.003 5.894 -27.265 1.00 96.69 235 THR A C 1
ATOM 1875 O O . THR A 1 235 ? -7.802 5.853 -26.328 1.00 96.69 235 THR A O 1
ATOM 1878 N N . ASP A 1 236 ? -6.627 4.810 -27.935 1.00 94.56 236 ASP A N 1
ATOM 1879 C CA . ASP A 1 236 ? -7.063 3.434 -27.708 1.00 94.56 236 ASP A CA 1
ATOM 1880 C C . ASP A 1 236 ? -5.981 2.446 -28.179 1.00 94.56 236 ASP A C 1
ATOM 1882 O O . ASP A 1 236 ? -5.087 2.834 -28.931 1.00 94.56 236 ASP A O 1
ATOM 1886 N N . ASN A 1 237 ? -6.061 1.179 -27.763 1.00 93.19 237 ASN A N 1
ATOM 1887 C CA . ASN A 1 237 ? -5.183 0.093 -28.233 1.00 93.19 237 ASN A CA 1
ATOM 1888 C C . ASN A 1 237 ? -5.887 -0.862 -29.225 1.00 93.19 237 ASN A C 1
ATOM 1890 O O . ASN A 1 237 ? -5.557 -2.046 -29.312 1.00 93.19 237 ASN A O 1
ATOM 1894 N N . MET A 1 238 ? -6.901 -0.374 -29.940 1.00 90.88 238 MET A N 1
ATOM 1895 C CA . MET A 1 238 ? -7.672 -1.157 -30.904 1.00 90.88 238 MET A CA 1
ATOM 1896 C C . MET A 1 238 ? -7.102 -0.992 -32.321 1.00 90.88 238 MET A C 1
ATOM 1898 O O . MET A 1 238 ? -6.171 -0.227 -32.571 1.00 90.88 238 MET A O 1
ATOM 1902 N N . ASN A 1 239 ? -7.640 -1.751 -33.284 1.00 89.06 239 ASN A N 1
ATOM 1903 C CA . ASN A 1 239 ? -7.280 -1.659 -34.709 1.00 89.06 239 ASN A CA 1
ATOM 1904 C C . ASN A 1 239 ? -5.772 -1.809 -35.005 1.00 89.06 239 ASN A C 1
ATOM 1906 O O . ASN A 1 239 ? -5.251 -1.210 -35.943 1.00 89.06 239 ASN A O 1
ATOM 1910 N N . GLY A 1 240 ? -5.072 -2.627 -34.213 1.00 82.75 240 GLY A N 1
ATOM 1911 C CA . 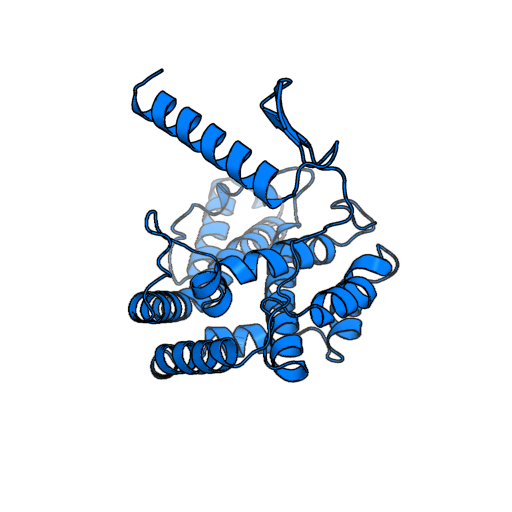GLY A 1 240 ? -3.645 -2.900 -34.389 1.00 82.75 240 GLY A CA 1
ATOM 1912 C C . GLY A 1 240 ? -2.707 -1.875 -33.746 1.00 82.75 240 GLY A C 1
ATOM 1913 O O . GLY A 1 240 ? -1.497 -2.002 -33.928 1.00 82.75 240 GLY A O 1
ATOM 1914 N N . LYS A 1 241 ? -3.225 -0.896 -32.989 1.00 90.06 241 LYS A N 1
ATOM 1915 C CA . LYS A 1 241 ? -2.395 0.001 -32.177 1.00 90.06 241 LYS A CA 1
ATOM 1916 C C . LYS A 1 241 ? -1.867 -0.733 -30.943 1.00 90.06 241 LYS A C 1
ATOM 1918 O O . LYS A 1 241 ? -2.633 -1.376 -30.228 1.00 90.06 241 LYS A O 1
ATOM 1923 N N . SER A 1 242 ? -0.562 -0.648 -30.690 1.00 89.38 242 SER A N 1
ATOM 1924 C CA . SER A 1 242 ? 0.044 -1.276 -29.511 1.00 89.38 242 SER A CA 1
ATOM 1925 C C . SER A 1 242 ? -0.281 -0.510 -28.224 1.00 89.38 242 SER A C 1
ATOM 1927 O O . SER A 1 242 ? -0.637 0.672 -28.252 1.00 89.38 242 SER A O 1
ATOM 1929 N N . PHE A 1 243 ? -0.124 -1.175 -27.077 1.00 89.56 243 PHE A N 1
ATOM 1930 C CA . PHE A 1 243 ? -0.264 -0.533 -25.770 1.00 89.56 2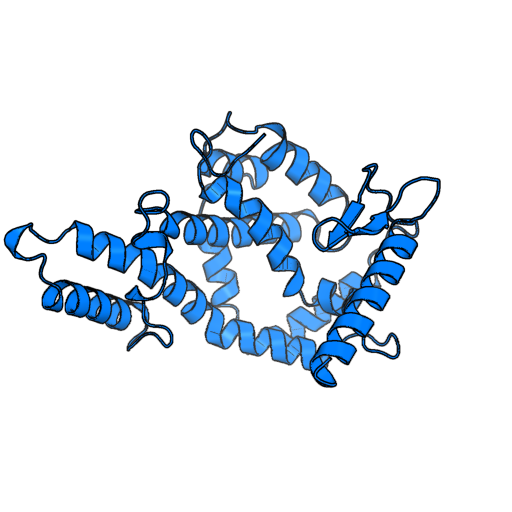43 PHE A CA 1
ATOM 1931 C C . PHE A 1 243 ? 0.725 0.632 -25.603 1.00 89.56 243 PHE A C 1
ATOM 1933 O O . PHE A 1 243 ? 0.360 1.691 -25.102 1.00 89.56 243 PHE A O 1
ATOM 1940 N N . GLU A 1 244 ? 1.961 0.466 -26.069 1.00 88.88 244 GLU A N 1
ATOM 1941 C CA . GLU A 1 244 ? 3.020 1.474 -25.994 1.00 88.88 244 GLU A CA 1
ATOM 1942 C C . GLU A 1 244 ? 2.706 2.694 -26.866 1.00 88.88 244 GLU A C 1
ATOM 1944 O O . GLU A 1 244 ? 2.903 3.826 -26.432 1.00 88.88 244 GLU A O 1
ATOM 1949 N N . GLN A 1 245 ? 2.163 2.480 -28.070 1.00 90.75 245 GLN A N 1
ATOM 1950 C CA . GLN A 1 245 ? 1.704 3.572 -28.932 1.00 90.75 245 GLN A CA 1
ATOM 1951 C C . GLN A 1 245 ? 0.561 4.356 -28.277 1.00 90.75 245 GLN A C 1
ATOM 1953 O O . GLN A 1 245 ? 0.596 5.585 -28.254 1.00 90.75 245 GLN A O 1
ATOM 1958 N N . MET A 1 246 ? -0.421 3.655 -27.698 1.00 93.00 246 MET A N 1
ATOM 1959 C CA . MET A 1 246 ? -1.500 4.280 -26.927 1.00 93.00 246 MET A CA 1
ATOM 1960 C C . MET A 1 246 ? -0.941 5.088 -25.741 1.00 93.00 246 MET A C 1
ATOM 1962 O O . MET A 1 246 ? -1.323 6.238 -25.533 1.00 93.00 246 MET A O 1
ATOM 1966 N N . ALA A 1 247 ? -0.008 4.521 -24.972 1.00 90.81 247 ALA A N 1
ATOM 1967 C CA . ALA A 1 247 ? 0.592 5.187 -23.818 1.00 90.81 247 ALA A CA 1
ATOM 1968 C C . ALA A 1 247 ? 1.354 6.469 -24.206 1.00 90.81 247 ALA A C 1
ATOM 1970 O O . ALA A 1 247 ? 1.210 7.490 -23.533 1.00 90.81 247 ALA A O 1
ATOM 1971 N N . GLU A 1 248 ? 2.110 6.441 -25.305 1.00 91.50 248 GLU A N 1
ATOM 1972 C CA . GLU A 1 248 ? 2.841 7.601 -25.827 1.00 91.50 248 GLU A CA 1
ATOM 1973 C C . GLU A 1 248 ? 1.889 8.713 -26.299 1.00 91.50 248 GLU A C 1
ATOM 1975 O O . GLU A 1 248 ? 2.054 9.876 -25.926 1.00 91.50 248 GLU A O 1
ATOM 1980 N N . GLU A 1 249 ? 0.840 8.372 -27.056 1.00 94.56 249 GLU A N 1
ATOM 1981 C CA . GLU A 1 249 ? -0.180 9.342 -27.482 1.00 94.56 249 GLU A CA 1
ATOM 1982 C C . GLU A 1 249 ? -0.864 10.010 -26.278 1.00 94.56 249 GLU A C 1
ATOM 1984 O O . GLU A 1 249 ? -1.049 11.233 -26.253 1.00 94.56 249 GLU A O 1
ATOM 1989 N N . TYR A 1 250 ? -1.197 9.223 -25.251 1.00 94.25 250 TYR A N 1
ATOM 1990 C CA . TYR A 1 250 ? -1.779 9.742 -24.017 1.00 94.25 250 TYR A CA 1
ATOM 1991 C C . TYR A 1 250 ? -0.802 10.653 -23.256 1.00 94.25 250 TYR A C 1
ATOM 1993 O O . TYR A 1 250 ? -1.191 11.732 -22.799 1.00 94.25 250 TYR A O 1
ATOM 2001 N N . ALA A 1 251 ? 0.476 10.273 -23.162 1.00 91.12 251 ALA A N 1
ATOM 2002 C CA . ALA A 1 251 ? 1.511 11.083 -22.524 1.00 91.12 251 ALA A CA 1
ATOM 2003 C C . ALA A 1 251 ? 1.692 12.440 -23.226 1.00 91.12 251 ALA A C 1
ATOM 2005 O O . ALA A 1 251 ? 1.732 13.483 -22.567 1.00 91.12 251 ALA A O 1
ATOM 2006 N N . GLN A 1 252 ? 1.720 12.455 -24.561 1.00 93.56 252 GLN A N 1
ATOM 2007 C CA . GLN A 1 252 ? 1.790 13.687 -25.351 1.00 93.56 252 GLN A CA 1
ATOM 2008 C C . GLN A 1 252 ? 0.554 14.569 -25.157 1.00 93.56 252 GLN A C 1
ATOM 2010 O O . GLN A 1 252 ? 0.667 15.795 -25.065 1.00 93.56 252 GLN A O 1
ATOM 2015 N N . TRP A 1 253 ? -0.637 13.970 -25.080 1.00 95.06 253 TRP A N 1
ATOM 2016 C CA . TRP A 1 253 ? -1.856 14.714 -24.775 1.00 95.06 253 TRP A CA 1
ATOM 2017 C C . TRP A 1 253 ? -1.779 15.365 -23.387 1.00 95.06 253 TRP A C 1
ATOM 2019 O O . TRP A 1 253 ? -2.021 16.568 -23.274 1.00 95.06 253 TRP A O 1
ATOM 2029 N N . LEU A 1 254 ? -1.357 14.625 -22.354 1.00 91.44 254 LEU A N 1
ATOM 2030 C CA . LEU A 1 254 ? -1.179 15.152 -20.994 1.00 91.44 254 LEU A CA 1
ATOM 2031 C C . LEU A 1 254 ? -0.171 16.307 -20.931 1.00 91.44 254 LEU A C 1
ATOM 2033 O O . LEU A 1 254 ? -0.412 17.296 -20.229 1.00 91.44 254 LEU A O 1
ATOM 2037 N N . GLN A 1 255 ? 0.940 16.216 -21.668 1.00 89.19 255 GLN A N 1
ATOM 2038 C CA . GLN A 1 255 ? 1.927 17.297 -21.747 1.00 89.19 255 GLN A CA 1
ATOM 2039 C C . GLN A 1 255 ? 1.295 18.578 -22.295 1.00 89.19 255 GLN A C 1
ATOM 2041 O O . GLN A 1 255 ? 1.399 19.624 -21.654 1.00 89.19 255 GLN A O 1
ATOM 2046 N N . LYS A 1 256 ? 0.535 18.485 -23.394 1.00 91.50 256 LYS A N 1
ATOM 2047 C CA . LYS A 1 256 ? -0.185 19.633 -23.970 1.00 91.50 256 LYS A CA 1
ATOM 2048 C C . LYS A 1 256 ? -1.184 20.244 -22.985 1.00 91.50 256 LYS A C 1
ATOM 2050 O O . LYS A 1 256 ? -1.249 21.466 -22.873 1.00 91.50 256 LYS A O 1
ATOM 2055 N N . GLN A 1 257 ? -1.927 19.422 -22.236 1.00 88.69 257 GLN A N 1
ATOM 2056 C CA . GLN A 1 257 ? -2.843 19.922 -21.197 1.00 88.69 257 GLN A CA 1
ATOM 2057 C C . GLN A 1 257 ? -2.097 20.654 -20.074 1.00 88.69 257 GLN A C 1
ATOM 2059 O O . GLN A 1 257 ? -2.536 21.699 -19.592 1.00 88.69 257 GLN A O 1
ATOM 2064 N N . THR A 1 258 ? -0.956 20.112 -19.649 1.00 84.62 258 THR A N 1
ATOM 2065 C CA . THR A 1 258 ? -0.135 20.698 -18.582 1.00 84.62 258 THR A CA 1
ATOM 2066 C C . THR A 1 258 ? 0.485 22.024 -19.020 1.00 84.62 258 THR A C 1
ATOM 2068 O O . THR A 1 258 ? 0.521 22.979 -18.244 1.00 84.62 258 THR A O 1
ATOM 2071 N N . GLU A 1 259 ? 0.951 22.106 -20.266 1.00 82.19 259 GLU A N 1
ATOM 2072 C CA . GLU A 1 259 ? 1.468 23.335 -20.870 1.00 82.19 259 GLU A CA 1
ATOM 2073 C C . GLU A 1 259 ? 0.382 24.398 -21.031 1.00 82.19 259 GLU A C 1
ATOM 2075 O O . GLU A 1 259 ? 0.606 25.544 -20.645 1.00 82.19 259 GLU A O 1
ATOM 2080 N N . ALA A 1 260 ? -0.807 24.028 -21.520 1.00 74.62 260 ALA A N 1
ATOM 2081 C CA . ALA A 1 260 ? -1.946 24.940 -21.625 1.00 74.62 260 ALA A CA 1
ATOM 2082 C C . ALA A 1 260 ? -2.296 25.556 -20.261 1.00 74.62 260 ALA A C 1
ATOM 2084 O O . ALA A 1 260 ? -2.308 26.782 -20.128 1.00 74.62 260 ALA A O 1
ATOM 2085 N N . LYS A 1 261 ? -2.403 24.721 -19.215 1.00 75.19 261 LYS A N 1
ATOM 2086 C CA . LYS A 1 261 ? -2.628 25.182 -17.836 1.00 75.19 261 LYS A CA 1
ATOM 2087 C C . LYS A 1 261 ? -1.521 26.105 -17.327 1.00 75.19 261 LYS A C 1
ATOM 2089 O O . LYS A 1 261 ? -1.819 27.121 -16.705 1.00 75.19 261 LYS A O 1
ATOM 2094 N N . ARG A 1 262 ? -0.245 25.789 -17.590 1.00 69.56 262 ARG A N 1
ATOM 2095 C CA . ARG A 1 262 ? 0.891 26.658 -17.215 1.00 69.56 262 ARG A CA 1
ATOM 2096 C C . ARG A 1 262 ? 0.864 28.003 -17.939 1.00 69.56 262 ARG A C 1
ATOM 2098 O O . ARG A 1 262 ? 1.298 28.999 -17.370 1.00 69.56 262 ARG A O 1
ATOM 2105 N N . LEU A 1 263 ? 0.355 28.037 -19.168 1.00 70.31 263 LEU A N 1
ATOM 2106 C CA . LEU A 1 263 ? 0.213 29.244 -19.984 1.00 70.31 263 LEU A CA 1
ATOM 2107 C C . LEU A 1 263 ? -1.105 30.000 -19.729 1.00 70.31 263 LEU A C 1
ATOM 2109 O O . LEU A 1 263 ? -1.362 30.991 -20.412 1.00 70.31 263 LEU A O 1
ATOM 2113 N N . GLY A 1 264 ? -1.927 29.562 -18.766 1.00 58.28 264 GLY A N 1
ATOM 2114 C CA . GLY A 1 264 ? -3.207 30.194 -18.433 1.00 58.28 264 GLY A CA 1
ATOM 2115 C C . GLY A 1 264 ? -4.264 30.078 -19.536 1.00 58.28 264 GLY A C 1
ATOM 2116 O O . GLY A 1 264 ? -5.105 30.967 -19.657 1.00 58.28 264 GLY A O 1
ATOM 2117 N N . LYS A 1 265 ? -4.182 29.029 -20.361 1.00 49.81 265 LYS A N 1
ATOM 2118 C CA . LYS A 1 265 ? -5.142 28.708 -21.423 1.00 49.81 265 LYS A CA 1
ATOM 2119 C C . LYS A 1 265 ? -6.023 27.530 -21.039 1.00 49.81 265 LYS A C 1
ATOM 2121 O O . LYS A 1 265 ? -5.503 26.594 -20.391 1.00 49.81 265 LYS A O 1
#

Foldseek 3Di:
DADCDPPHAVLLVQLVVVLVVVLVLPLQSQQVPVADPVRHGDDLVVNLVSLLVCLVCVQVVLLLLVLQLQLLVQQVPDDPVQPDPVSSQVSSQVSCCVRNVGDDPDRSVVPCQCVDPVRNSPSVSNSLSNLLSLLLVVQCCVVPVDDPQDVVSVVLCCVQSNVCHSVDDPQSSSCVSRVDTRDSVSVCCSSPPDSVCSSVVSVVSNVVSVVDDHDPDADDPVDWDFDDDPPDTQFICPPPRGPVNRVVSVVVVVVVVVVCVVVVD